Protein AF-A0A0A1T789-F1 (afdb_monomer_lite)

Sequence (368 aa):
MSQVACGWYYESYIVDDLYTDNFNDYLTAYGKYFTEDIWKQYYSLEFLLQPATARFWRPPNLRHLPFSDDPVGTCRKKPAAHATKLPRWADTVNGTYHWQTALPKERITEIAIETLRSSSSRLREQHPEVAPYSETQARLWLDYVRKEMGYAGGPSYFGIYMAQGGYDVWDWQRHYRPERWHAVSDVALPPDIDDKTGRSEVGWCGWPDGGAGSVAAMFGWLHELGSEEEVDFMAAVAAEETKGYSMDNLDYALRSHMLLGLLGAVFEQEPARSEQIDRVKRGAIEKGRLEEENADEWLRNALAVMEPYALANDVFPATEDERTALLLKVLAENGQLFARGGWKFSARGPARGFKFDLSVALEKRRNT

Foldseek 3Di:
DCLVVVVVVQCVPVPPPPDDDPPPVSCVVCVVVPDPVNVVQFAPPVQCPQPQNVPWPEGGDRAHDQPLAAFPPDHDDDDDAPLVQLLLLLLLLLLCCVQPPLDDNVVLLVLLLVLQQVSQVVVCVVPVRYDHDAPLSNQVSNVCCVPPVPPPDAQQVSLLCSQQQVFNSPLLCVQADPCLRRDHDPHNDFGDRDDPPSDPPGDRRHGRPRCSSVCCVQQPSDTLEYDLSSQLSVLSVLLVSCPPDDLVRQQLLFLSSLLLLLLQLLLDDPPVSVVSLVVSLVNCVVLVLDPPVCSVVLSVVSNVLNNVLCVVVVHQDPDSVVSSVSSSVSRSSHVVSQDRPGPDQDPSGDDGYRDRRSPSNPPVPPPD

Secondary structure (DSSP, 8-state):
--HHHHHTSSSTTTSS--S-S-HHHHHHHHGGGGSHHHHTTTS-HHHHTSHHHHHS----SSSPPTTSSS-TTS--------TTHHHHHHHHHHHHHHH--SS-HHHHHHHHHHHHHHHHHHHHHH-TTSPPP-HHHHHHHHHHHHHHSTT-SSTTHHHHHHHTT---TTHHHHTS-HHHHT---SS-PPP-S--TTSS---------TTTHHHHHHHHTSS-SS--HHHHHHHHHHHHHHHTT--GGG--TTSHHHHHHHHHHHTTPPTTHHHHHHHHHHHHHHHTTSS-HHHHHHHHHHHHHHHHHHHHHSSS--SSHHHHHHHHHHHHHH-GGGG-SS-S--BTTB----------TTSGGGS--

Organism: NCBI:txid1531966

Structure (mmCIF, N/CA/C/O backbone):
data_AF-A0A0A1T789-F1
#
_entry.id   AF-A0A0A1T789-F1
#
loop_
_atom_site.group_PDB
_atom_site.id
_atom_site.type_symbol
_atom_site.label_atom_id
_atom_site.label_alt_id
_atom_site.label_comp_id
_atom_site.label_asym_id
_atom_site.label_entity_id
_atom_site.label_seq_id
_atom_site.pdbx_PDB_ins_code
_atom_site.Cartn_x
_atom_site.Cartn_y
_atom_site.Cartn_z
_atom_site.occupancy
_atom_site.B_iso_or_equiv
_atom_site.auth_seq_id
_atom_site.auth_comp_id
_atom_site.auth_asym_id
_atom_site.auth_atom_id
_atom_site.pdbx_PDB_model_num
ATOM 1 N N . MET A 1 1 ? 6.987 15.749 -9.231 1.00 32.88 1 MET A N 1
ATOM 2 C CA . MET A 1 1 ? 6.631 15.625 -10.667 1.00 32.88 1 MET A CA 1
ATOM 3 C C . MET A 1 1 ? 7.862 15.915 -11.515 1.00 32.88 1 MET A C 1
ATOM 5 O O . MET A 1 1 ? 8.438 15.008 -12.089 1.00 32.88 1 MET A O 1
ATOM 9 N N . SER A 1 2 ? 8.419 17.101 -11.359 1.00 31.73 2 SER A N 1
ATOM 10 C CA . SER A 1 2 ? 9.842 17.414 -11.150 1.00 31.73 2 SER A CA 1
ATOM 11 C C . SER A 1 2 ? 10.755 16.425 -10.371 1.00 31.73 2 SER A C 1
ATOM 13 O O . SER A 1 2 ? 11.768 16.865 -9.841 1.00 31.73 2 SER A O 1
ATOM 15 N N . GLN A 1 3 ? 10.464 15.123 -10.226 1.00 36.09 3 GLN A N 1
ATOM 16 C CA . GLN A 1 3 ? 11.305 14.234 -9.395 1.00 36.09 3 GLN A CA 1
ATOM 17 C C . GLN A 1 3 ? 12.771 14.231 -9.833 1.00 36.09 3 GLN A C 1
ATOM 19 O O . GLN A 1 3 ? 13.679 14.194 -9.013 1.00 36.09 3 GLN A O 1
ATOM 24 N N . VAL A 1 4 ? 12.975 14.361 -11.139 1.00 34.50 4 VAL A N 1
ATOM 25 C CA . VAL A 1 4 ? 14.279 14.590 -11.747 1.00 34.50 4 VAL A CA 1
ATOM 26 C C . VAL A 1 4 ? 14.546 16.073 -11.940 1.00 34.50 4 VAL A C 1
ATOM 28 O O . VAL A 1 4 ? 15.683 16.477 -11.781 1.00 34.50 4 VAL A O 1
ATOM 31 N N . ALA A 1 5 ? 13.540 16.914 -12.193 1.00 36.09 5 ALA A N 1
ATOM 32 C CA . ALA A 1 5 ? 13.770 18.353 -12.332 1.00 36.09 5 ALA A CA 1
ATOM 33 C C . ALA A 1 5 ? 14.352 19.004 -11.049 1.00 36.09 5 ALA A C 1
ATOM 35 O O . ALA A 1 5 ? 14.955 20.068 -11.136 1.00 36.09 5 ALA A O 1
ATOM 36 N N . CYS A 1 6 ? 14.216 18.340 -9.893 1.00 34.34 6 CYS A N 1
ATOM 37 C CA . CYS A 1 6 ? 14.814 18.683 -8.595 1.00 34.34 6 CYS A CA 1
ATOM 38 C C . CYS A 1 6 ? 15.953 17.760 -8.159 1.00 34.34 6 CYS A C 1
ATOM 40 O O . CYS A 1 6 ? 16.803 18.205 -7.395 1.00 34.34 6 CYS A O 1
ATOM 42 N N . GLY A 1 7 ? 16.044 16.538 -8.700 1.00 37.72 7 GLY A N 1
ATOM 43 C CA . GLY A 1 7 ? 17.358 15.925 -8.850 1.00 37.72 7 GLY A CA 1
ATOM 44 C C . GLY A 1 7 ? 18.295 16.967 -9.451 1.00 37.72 7 GLY A C 1
ATOM 45 O O . GLY A 1 7 ? 19.332 17.183 -8.881 1.00 37.72 7 GLY A O 1
ATOM 46 N N . TRP A 1 8 ? 17.832 17.702 -10.468 1.00 36.38 8 TRP A N 1
ATOM 47 C CA . TRP A 1 8 ? 18.478 18.724 -11.293 1.00 36.38 8 TRP A CA 1
ATOM 48 C C . TRP A 1 8 ? 18.623 20.148 -10.707 1.00 36.38 8 TRP A C 1
ATOM 50 O O . TRP A 1 8 ? 18.971 21.068 -11.435 1.00 36.38 8 TRP A O 1
ATOM 60 N N . TYR A 1 9 ? 18.489 20.331 -9.392 1.00 34.34 9 TYR A N 1
ATOM 61 C CA . TYR A 1 9 ? 19.468 21.209 -8.721 1.00 34.34 9 TYR A CA 1
ATOM 62 C C . TYR A 1 9 ? 20.659 20.378 -8.216 1.00 34.34 9 TYR A C 1
ATOM 64 O O . TYR A 1 9 ? 21.269 20.682 -7.197 1.00 34.34 9 TYR A O 1
ATOM 72 N N . TYR A 1 10 ? 20.933 19.265 -8.897 1.00 37.12 10 TYR A N 1
ATOM 73 C CA . TYR A 1 10 ? 21.991 18.300 -8.643 1.00 37.12 10 TYR A CA 1
ATOM 74 C C . TYR A 1 10 ? 23.251 19.130 -8.571 1.00 37.12 10 TYR A C 1
ATOM 76 O O . TYR A 1 10 ? 23.700 19.640 -9.590 1.00 37.12 10 TYR A O 1
ATOM 84 N N . GLU A 1 11 ? 23.756 19.335 -7.361 1.00 35.28 11 GLU A N 1
ATOM 85 C CA . GLU A 1 11 ? 25.089 19.871 -7.149 1.00 35.28 11 GLU A CA 1
ATOM 86 C C . GLU A 1 11 ? 25.388 21.277 -7.712 1.00 35.28 11 GLU A C 1
ATOM 88 O O . GLU A 1 11 ? 26.483 21.778 -7.510 1.00 35.28 11 GLU A O 1
ATOM 93 N N . SER A 1 12 ? 24.455 22.001 -8.329 1.00 38.28 12 SER A N 1
ATOM 94 C CA . SER A 1 12 ? 24.720 23.337 -8.889 1.00 38.28 12 SER A CA 1
ATOM 95 C C . SER A 1 12 ? 24.956 24.439 -7.835 1.00 38.28 12 SER A C 1
ATOM 97 O O . SER A 1 12 ? 24.923 25.612 -8.175 1.00 38.28 12 SER A O 1
ATOM 99 N N . TYR A 1 13 ? 25.201 24.085 -6.564 1.00 35.53 13 TYR A N 1
ATOM 100 C CA . TYR A 1 13 ? 25.696 24.980 -5.502 1.00 35.53 13 TYR A CA 1
ATOM 101 C C . TYR A 1 13 ? 26.697 24.342 -4.520 1.00 35.53 13 TYR A C 1
ATOM 103 O O . TYR A 1 13 ? 27.108 25.014 -3.578 1.00 35.53 13 TYR A O 1
ATOM 111 N N . ILE A 1 14 ? 27.106 23.076 -4.674 1.00 41.69 14 ILE A N 1
ATOM 112 C CA . ILE A 1 14 ? 28.033 22.458 -3.697 1.00 41.69 14 ILE A CA 1
ATOM 113 C C . ILE A 1 14 ? 29.515 22.742 -4.041 1.00 41.69 14 ILE A C 1
ATOM 115 O O . ILE A 1 14 ? 30.389 22.496 -3.215 1.00 41.69 14 ILE A O 1
ATOM 119 N N . VAL A 1 15 ? 29.808 23.395 -5.178 1.00 40.25 15 VAL A N 1
ATOM 120 C CA . VAL A 1 15 ? 31.128 23.994 -5.473 1.00 40.25 15 VAL A CA 1
ATOM 121 C C . VAL A 1 15 ? 30.969 25.496 -5.791 1.00 40.25 15 VAL A C 1
ATOM 123 O O . VAL A 1 15 ? 30.875 25.900 -6.942 1.00 40.25 15 VAL A O 1
ATOM 126 N N . ASP A 1 16 ? 30.854 26.297 -4.727 1.00 38.66 16 ASP A N 1
ATOM 127 C CA . ASP A 1 16 ? 31.058 27.757 -4.565 1.00 38.66 16 ASP A CA 1
ATOM 128 C C . ASP A 1 16 ? 30.398 28.838 -5.463 1.00 38.66 16 ASP A C 1
ATOM 130 O O . ASP A 1 16 ? 30.300 29.972 -4.991 1.00 38.66 16 ASP A O 1
ATOM 134 N N . ASP A 1 17 ? 29.866 28.588 -6.664 1.00 38.38 17 ASP A N 1
ATOM 135 C CA . ASP A 1 17 ? 29.391 29.698 -7.529 1.00 38.38 17 ASP A CA 1
ATOM 136 C C . ASP A 1 17 ? 27.891 29.991 -7.426 1.00 38.38 17 ASP A C 1
ATOM 138 O O . ASP A 1 17 ? 27.050 29.638 -8.258 1.00 38.38 17 ASP A O 1
ATOM 142 N N . LEU A 1 18 ? 27.563 30.673 -6.328 1.00 37.69 18 LEU A N 1
ATOM 143 C CA . LEU A 1 18 ? 26.218 30.782 -5.794 1.00 37.69 18 LEU A CA 1
ATOM 144 C C . LEU A 1 18 ? 25.325 31.879 -6.422 1.00 37.69 18 LEU A C 1
ATOM 146 O O . LEU A 1 18 ? 24.471 32.404 -5.722 1.00 37.69 18 LEU A O 1
ATOM 150 N N . TYR A 1 19 ? 25.454 32.256 -7.699 1.00 38.50 19 TYR A N 1
ATOM 151 C CA . TYR A 1 19 ? 24.575 33.280 -8.299 1.00 38.50 19 TYR A CA 1
ATOM 152 C C . TYR A 1 19 ? 24.210 32.972 -9.749 1.00 38.50 19 TYR A C 1
ATOM 154 O O . TYR A 1 19 ? 25.064 32.955 -10.620 1.00 38.50 19 TYR A O 1
ATOM 162 N N . THR A 1 20 ? 22.907 32.736 -9.952 1.00 50.50 20 THR A N 1
ATOM 163 C CA . THR A 1 20 ? 22.128 33.053 -11.158 1.00 50.50 20 THR A CA 1
ATOM 164 C C . THR A 1 20 ? 22.916 33.096 -12.457 1.00 50.50 20 THR A C 1
ATOM 166 O O . THR A 1 20 ? 23.505 34.131 -12.715 1.00 50.50 20 THR A O 1
ATOM 169 N N . ASP A 1 21 ? 22.809 32.085 -13.325 1.00 47.25 21 ASP A N 1
ATOM 170 C CA . ASP A 1 21 ? 23.069 32.376 -14.741 1.00 47.25 21 ASP A CA 1
ATOM 171 C C . ASP A 1 21 ? 22.309 31.577 -15.798 1.00 47.25 21 ASP A C 1
ATOM 173 O O . ASP A 1 21 ? 22.408 31.969 -16.955 1.00 47.25 21 ASP A O 1
ATOM 177 N N . ASN A 1 22 ? 21.461 30.567 -15.498 1.00 60.75 22 ASN A N 1
ATOM 178 C CA . ASN A 1 22 ? 20.516 30.147 -16.550 1.00 60.75 22 ASN A CA 1
ATOM 179 C C . ASN A 1 22 ? 19.246 29.357 -16.169 1.00 60.75 22 ASN A C 1
ATOM 181 O O . ASN A 1 22 ? 18.988 28.255 -16.654 1.00 60.75 22 ASN A O 1
ATOM 185 N N . PHE A 1 23 ? 18.356 29.962 -15.374 1.00 56.59 23 PHE A N 1
ATOM 186 C CA . PHE A 1 23 ? 16.970 29.471 -15.244 1.00 56.59 23 PHE A CA 1
ATOM 187 C C . PHE A 1 23 ? 16.247 29.381 -16.607 1.00 56.59 23 PHE A C 1
ATOM 189 O O . PHE A 1 23 ? 15.385 28.525 -16.809 1.00 56.59 23 PHE A O 1
ATOM 196 N N . ASN A 1 24 ? 16.635 30.219 -17.574 1.00 60.69 24 ASN A N 1
ATOM 197 C CA . ASN A 1 24 ? 16.091 30.166 -18.927 1.00 60.69 24 ASN A CA 1
ATOM 198 C C . ASN A 1 24 ? 16.564 28.927 -19.700 1.00 60.69 24 ASN A C 1
ATOM 200 O O . ASN A 1 24 ? 15.739 28.324 -20.382 1.00 60.69 24 ASN A O 1
ATOM 204 N N . ASP A 1 25 ? 17.815 28.476 -19.563 1.00 59.28 25 ASP A N 1
ATOM 205 C CA . ASP A 1 25 ? 18.248 27.194 -20.150 1.00 59.28 25 ASP A CA 1
ATOM 206 C C . ASP A 1 25 ? 17.556 26.006 -19.481 1.00 59.28 25 ASP A C 1
ATOM 208 O O . ASP A 1 25 ? 17.178 25.055 -20.165 1.00 59.28 25 ASP A O 1
ATOM 212 N N . TYR A 1 26 ? 17.318 26.074 -18.165 1.00 58.22 26 TYR A N 1
ATOM 213 C CA . TYR A 1 26 ? 16.522 25.075 -17.448 1.00 58.22 26 TYR A CA 1
ATOM 214 C C . TYR A 1 26 ? 15.121 24.952 -18.046 1.00 58.22 26 TYR A C 1
ATOM 216 O O . TYR A 1 26 ? 14.688 23.865 -18.442 1.00 58.22 26 TYR A O 1
ATOM 224 N N . LEU A 1 27 ? 14.4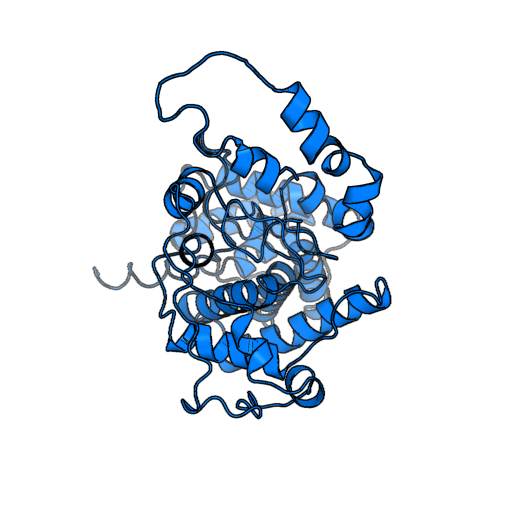17 26.078 -18.162 1.00 60.56 27 LEU A N 1
ATOM 225 C CA . LEU A 1 27 ? 13.089 26.116 -18.760 1.00 60.56 27 LEU A CA 1
ATOM 226 C C . LEU A 1 27 ? 13.119 25.762 -20.249 1.00 60.56 27 LEU A C 1
ATOM 228 O O . LEU A 1 27 ? 12.193 25.127 -20.737 1.00 60.56 27 LEU A O 1
ATOM 232 N N . THR A 1 28 ? 14.181 26.091 -20.977 1.00 63.19 28 THR A N 1
ATOM 233 C CA . THR A 1 28 ? 14.314 25.721 -22.392 1.00 63.19 28 THR A CA 1
ATOM 234 C C . THR A 1 28 ? 14.509 24.213 -22.554 1.00 63.19 28 THR A C 1
ATOM 236 O O . THR A 1 28 ? 13.856 23.586 -23.389 1.00 63.19 28 THR A O 1
ATOM 239 N N . ALA A 1 29 ? 15.357 23.594 -21.733 1.00 59.09 29 ALA A N 1
ATOM 240 C CA . ALA A 1 29 ? 15.660 22.170 -21.832 1.00 59.09 29 ALA A CA 1
ATOM 241 C C . ALA A 1 29 ? 14.554 21.278 -21.231 1.00 59.09 29 ALA A C 1
ATOM 243 O O . ALA A 1 29 ? 14.292 20.186 -21.752 1.00 59.09 29 ALA A O 1
ATOM 244 N N . TYR A 1 30 ? 13.865 21.746 -20.182 1.00 59.12 30 TYR A N 1
ATOM 245 C CA . TYR A 1 30 ? 12.929 20.930 -19.397 1.00 59.12 30 TYR A CA 1
ATOM 246 C C . TYR A 1 30 ? 11.514 21.500 -19.307 1.00 59.12 30 TYR A C 1
ATOM 248 O O . TYR A 1 30 ? 10.626 20.793 -18.841 1.00 59.12 30 TYR A O 1
ATOM 256 N N . GLY A 1 31 ? 11.258 22.707 -19.819 1.00 61.19 31 GLY A N 1
ATOM 257 C CA . GLY A 1 31 ? 9.940 23.362 -19.860 1.00 61.19 31 GLY A CA 1
ATOM 258 C C . GLY A 1 31 ? 8.838 22.474 -20.427 1.00 61.19 31 GLY A C 1
ATOM 259 O O . GLY A 1 31 ? 7.727 22.432 -19.905 1.00 61.19 31 GLY A O 1
ATOM 260 N N . LYS A 1 32 ? 9.181 21.667 -21.438 1.00 63.53 32 LYS A N 1
ATOM 261 C CA . LYS A 1 32 ? 8.276 20.679 -22.042 1.00 63.53 32 LYS A CA 1
ATOM 262 C C . LYS A 1 32 ? 7.770 19.611 -21.063 1.00 63.53 32 LYS A C 1
ATOM 264 O O . LYS A 1 32 ? 6.718 19.042 -21.312 1.00 63.53 32 LYS A O 1
ATOM 269 N N . TYR A 1 33 ? 8.489 19.341 -19.970 1.00 58.25 33 TYR A N 1
ATOM 270 C CA . TYR A 1 33 ? 8.080 18.395 -18.924 1.00 58.25 33 TYR A CA 1
ATOM 271 C C . TYR A 1 33 ? 7.160 19.017 -17.862 1.00 58.25 33 TYR A C 1
ATOM 273 O O . TYR A 1 33 ? 6.672 18.304 -16.990 1.00 58.25 33 TYR A O 1
ATOM 281 N N . PHE A 1 34 ? 6.901 20.326 -17.929 1.00 61.66 34 PHE A N 1
ATOM 282 C CA . PHE A 1 34 ? 6.012 21.038 -17.006 1.00 61.66 34 PHE A CA 1
ATOM 283 C C . PHE A 1 34 ? 4.636 21.350 -17.603 1.00 61.66 34 PHE A C 1
ATOM 285 O O . PHE A 1 34 ? 3.819 21.988 -16.946 1.00 61.66 34 PHE A O 1
ATOM 292 N N . THR A 1 35 ? 4.355 20.901 -18.827 1.00 65.75 35 THR A N 1
ATOM 293 C CA . THR A 1 35 ? 3.032 21.060 -19.438 1.00 65.75 35 THR A CA 1
ATOM 294 C C . THR A 1 35 ? 2.058 20.019 -18.889 1.00 65.75 35 THR A C 1
ATOM 296 O O . THR A 1 35 ? 2.429 18.875 -18.634 1.00 65.75 35 THR A O 1
ATOM 299 N N . GLU A 1 36 ? 0.792 20.395 -18.707 1.00 64.31 36 GLU A N 1
ATOM 300 C CA . GLU A 1 36 ? -0.252 19.488 -18.205 1.00 64.31 36 GLU A CA 1
ATOM 301 C C . GLU A 1 36 ? -0.386 18.224 -19.074 1.00 64.31 36 GLU A C 1
ATOM 303 O O . GLU A 1 36 ? -0.509 17.110 -18.564 1.00 64.31 36 GLU A O 1
ATOM 308 N N . ASP A 1 37 ? -0.281 18.382 -20.394 1.00 72.12 37 ASP A N 1
ATOM 309 C CA . ASP A 1 37 ? -0.466 17.295 -21.357 1.00 72.12 37 ASP A CA 1
ATOM 310 C C . ASP A 1 37 ? 0.616 16.219 -21.296 1.00 72.12 37 ASP A C 1
ATOM 312 O O . ASP A 1 37 ? 0.387 15.086 -21.726 1.00 72.12 37 ASP A O 1
ATOM 316 N N . ILE A 1 38 ? 1.788 16.527 -20.735 1.00 71.06 38 ILE A N 1
ATOM 317 C CA . ILE A 1 38 ? 2.825 15.515 -20.568 1.00 71.06 38 ILE A CA 1
ATOM 318 C C . ILE A 1 38 ? 2.534 14.606 -19.372 1.00 71.06 38 ILE A C 1
ATOM 320 O O . ILE A 1 38 ? 2.816 13.414 -19.442 1.00 71.06 38 ILE A O 1
ATOM 324 N N . TRP A 1 39 ? 1.902 15.121 -18.312 1.00 73.94 39 TRP A N 1
ATOM 325 C CA . TRP A 1 39 ? 1.567 14.345 -17.112 1.00 73.94 39 TRP A CA 1
ATOM 326 C C . TRP A 1 39 ? 0.526 13.267 -17.386 1.00 73.94 39 TRP A C 1
ATOM 328 O O . TRP A 1 39 ? 0.628 12.173 -16.831 1.00 73.94 39 TRP A O 1
ATOM 338 N N . LYS A 1 40 ? -0.384 13.530 -18.331 1.00 80.62 40 LYS A N 1
ATOM 339 C CA . LYS A 1 40 ? -1.372 12.566 -18.844 1.00 80.62 40 LYS A CA 1
ATOM 340 C C . LYS A 1 40 ? -0.732 11.335 -19.505 1.00 80.62 40 LYS A C 1
ATOM 342 O O . LYS A 1 40 ? -1.399 10.328 -19.683 1.00 80.62 40 LYS A O 1
ATOM 347 N N . GLN A 1 41 ? 0.557 11.392 -19.859 1.00 78.69 41 GLN A N 1
ATOM 348 C CA . GLN A 1 41 ? 1.297 10.237 -20.387 1.00 78.69 41 GLN A CA 1
ATOM 349 C C . GLN A 1 41 ? 1.880 9.344 -19.284 1.00 78.69 41 GLN A C 1
ATOM 351 O O . GLN A 1 41 ? 2.265 8.212 -19.567 1.00 78.69 41 GLN A O 1
ATOM 356 N N . TYR A 1 42 ? 1.994 9.850 -18.053 1.00 78.44 42 TYR A N 1
ATOM 357 C CA . TYR A 1 42 ? 2.605 9.141 -16.924 1.00 78.44 42 TYR A CA 1
ATOM 358 C C . TYR A 1 42 ? 1.568 8.701 -15.889 1.00 78.44 42 TYR A C 1
ATOM 360 O O . TYR A 1 42 ? 1.733 7.650 -15.272 1.00 78.44 42 TYR A O 1
ATOM 368 N N . TYR A 1 43 ? 0.503 9.480 -15.717 1.00 83.12 43 TYR A N 1
ATOM 369 C CA . TYR A 1 43 ? -0.556 9.228 -14.752 1.00 83.12 43 TYR A CA 1
ATOM 370 C C . TYR A 1 43 ? -1.904 9.062 -15.457 1.00 83.12 43 TYR A C 1
ATOM 372 O O . TYR A 1 43 ? -2.277 9.900 -16.279 1.00 83.12 43 TYR A O 1
ATOM 380 N N . SER A 1 44 ? -2.654 8.023 -15.087 1.00 86.62 44 SER A N 1
ATOM 381 C CA . SER A 1 44 ? -4.076 7.925 -15.433 1.00 86.62 44 SER A CA 1
ATOM 382 C C . SER A 1 44 ? -4.876 8.955 -14.635 1.00 86.62 44 SER A C 1
ATOM 384 O O . SER A 1 44 ? -4.522 9.257 -13.488 1.00 86.62 44 SER A O 1
ATOM 386 N N . LEU A 1 45 ? -5.985 9.433 -15.194 1.00 85.56 45 LEU A N 1
ATOM 387 C CA . LEU A 1 45 ? -6.869 10.370 -14.504 1.00 85.56 45 LEU A CA 1
ATOM 388 C C . LEU A 1 45 ? -7.445 9.749 -13.223 1.00 85.56 45 LEU A C 1
ATOM 390 O O . LEU A 1 45 ? -7.432 10.381 -12.171 1.00 85.56 45 LEU A O 1
ATOM 394 N N . GLU A 1 46 ? -7.873 8.493 -13.296 1.00 85.38 46 GLU A N 1
ATOM 395 C CA . GLU A 1 46 ? -8.452 7.714 -12.204 1.00 85.38 46 GLU A CA 1
ATOM 396 C C . GLU A 1 46 ? -7.507 7.672 -11.000 1.00 85.38 46 GLU A C 1
ATOM 398 O O . GLU A 1 46 ? -7.917 7.930 -9.871 1.00 85.38 46 GLU A O 1
ATOM 403 N N . PHE A 1 47 ? -6.221 7.423 -11.250 1.00 84.19 47 PHE A N 1
ATOM 404 C CA . PHE A 1 47 ? -5.189 7.422 -10.218 1.00 84.19 47 PHE A CA 1
ATOM 405 C C . PHE A 1 47 ? -4.976 8.793 -9.570 1.00 84.19 47 PHE A C 1
ATOM 407 O O . PHE A 1 47 ? -4.818 8.863 -8.351 1.00 84.19 47 PHE A O 1
ATOM 414 N N . LEU A 1 48 ? -4.987 9.881 -10.350 1.00 81.31 48 LEU A N 1
ATOM 415 C CA . LEU A 1 48 ? -4.848 11.247 -9.820 1.00 81.31 48 LEU A CA 1
ATOM 416 C C . LEU A 1 48 ? -6.059 11.680 -8.989 1.00 81.31 48 LEU A C 1
ATOM 418 O O . LEU A 1 48 ? -5.906 12.465 -8.056 1.00 81.31 48 LEU A O 1
ATOM 422 N N . LEU A 1 49 ? -7.245 11.161 -9.311 1.00 81.81 49 LEU A N 1
ATOM 423 C CA . LEU A 1 49 ? -8.480 11.438 -8.579 1.00 81.81 49 LEU A CA 1
ATOM 424 C C . LEU A 1 49 ? -8.581 10.675 -7.247 1.00 81.81 49 LEU A C 1
ATOM 426 O O . LEU A 1 49 ? -9.467 10.979 -6.448 1.00 81.81 49 LEU A O 1
ATOM 430 N N . GLN A 1 50 ? -7.685 9.719 -6.970 1.00 76.12 50 GLN A N 1
ATOM 431 C CA . GLN A 1 50 ? -7.662 9.023 -5.682 1.00 76.12 50 GLN A CA 1
ATOM 432 C C . GLN A 1 50 ? -7.339 10.010 -4.539 1.00 76.12 50 GLN A C 1
ATOM 434 O O . GLN A 1 50 ? -6.368 10.771 -4.647 1.00 76.12 50 GLN A O 1
ATOM 439 N N . PRO A 1 51 ? -8.070 9.974 -3.404 1.00 71.12 51 PRO A N 1
ATOM 440 C CA . PRO A 1 51 ? -7.840 10.878 -2.271 1.00 71.12 51 PRO A CA 1
ATOM 441 C C . PRO A 1 51 ? -6.397 10.873 -1.754 1.00 71.12 51 PRO A C 1
ATOM 443 O O . PRO A 1 51 ? -5.861 11.921 -1.387 1.00 71.12 51 PRO A O 1
ATOM 446 N N . ALA A 1 52 ? -5.757 9.700 -1.752 1.00 67.56 52 ALA A N 1
ATOM 447 C CA . ALA A 1 52 ? -4.361 9.548 -1.374 1.00 67.56 52 ALA A CA 1
ATOM 448 C C . ALA A 1 52 ? -3.414 10.233 -2.372 1.00 67.56 52 ALA A C 1
ATOM 450 O O . ALA A 1 52 ? -2.544 10.995 -1.966 1.00 67.56 52 ALA A O 1
ATOM 451 N N . THR A 1 53 ? -3.601 10.029 -3.675 1.00 68.06 53 THR A N 1
ATOM 452 C CA . THR A 1 53 ? -2.743 10.622 -4.717 1.00 68.06 53 THR A CA 1
ATOM 453 C C . THR A 1 53 ? -2.869 12.147 -4.782 1.00 68.06 53 THR A C 1
ATOM 455 O O . THR A 1 53 ? -1.894 12.835 -5.073 1.00 68.06 53 THR A O 1
ATOM 458 N N . ALA A 1 54 ? -4.041 12.696 -4.451 1.00 66.75 54 ALA A N 1
ATOM 459 C CA . ALA A 1 54 ? -4.249 14.141 -4.370 1.00 66.75 54 ALA A CA 1
ATOM 460 C C . ALA A 1 54 ? -3.485 14.806 -3.207 1.00 66.75 54 ALA A C 1
ATOM 462 O O . ALA A 1 54 ? -3.234 16.010 -3.244 1.00 66.75 54 ALA A O 1
ATOM 463 N N . ARG A 1 55 ? -3.141 14.042 -2.161 1.00 63.28 55 ARG A N 1
ATOM 464 C CA . ARG A 1 55 ? -2.494 14.546 -0.936 1.00 63.28 55 ARG A CA 1
ATOM 465 C C . ARG A 1 55 ? -1.035 14.136 -0.800 1.00 63.28 55 ARG A C 1
ATOM 467 O O . ARG A 1 55 ? -0.288 14.837 -0.126 1.00 63.28 55 ARG A O 1
ATOM 474 N N . PHE A 1 56 ? -0.657 13.018 -1.410 1.00 66.12 56 PHE A N 1
ATOM 475 C CA . PHE A 1 56 ? 0.648 12.400 -1.258 1.00 66.12 56 PHE A CA 1
ATOM 476 C C . PHE A 1 56 ? 1.276 12.130 -2.617 1.00 66.12 56 PHE A C 1
ATOM 478 O O . PHE A 1 56 ? 0.637 11.601 -3.531 1.00 66.12 56 PHE A O 1
ATOM 485 N N . TRP A 1 57 ? 2.561 12.441 -2.743 1.00 67.06 57 TRP A N 1
ATOM 486 C CA . TRP A 1 57 ? 3.306 12.132 -3.947 1.00 67.06 57 TRP A CA 1
ATOM 487 C C . TRP A 1 57 ? 3.486 10.613 -4.105 1.00 67.06 57 TRP A C 1
ATOM 489 O O . TRP A 1 57 ? 4.052 9.930 -3.243 1.00 67.06 57 TRP A O 1
ATOM 499 N N . ARG A 1 58 ? 3.029 10.102 -5.256 1.00 71.06 58 ARG A N 1
ATOM 500 C CA . ARG A 1 58 ? 3.108 8.693 -5.662 1.00 71.06 58 ARG A CA 1
ATOM 501 C C . ARG A 1 58 ? 3.819 8.524 -7.007 1.00 71.06 58 ARG A C 1
ATOM 503 O O . ARG A 1 58 ? 3.741 9.427 -7.855 1.00 71.06 58 ARG A O 1
ATOM 510 N N . PRO A 1 59 ? 4.478 7.373 -7.248 1.00 73.94 59 PRO A N 1
ATOM 511 C CA . PRO A 1 59 ? 5.028 7.052 -8.559 1.00 73.94 59 PRO A CA 1
ATOM 512 C C . PRO A 1 59 ? 3.919 7.039 -9.616 1.00 73.94 59 PRO A C 1
ATOM 514 O O . PRO A 1 59 ? 2.795 6.647 -9.293 1.00 73.94 59 PRO A O 1
ATOM 517 N N . PRO A 1 60 ? 4.208 7.441 -10.862 1.00 77.62 60 PRO A N 1
ATOM 518 C CA . PRO A 1 60 ? 3.227 7.322 -11.925 1.00 77.62 60 PRO A CA 1
ATOM 519 C C . PRO A 1 60 ? 2.874 5.867 -12.206 1.00 77.62 60 PRO A C 1
ATOM 521 O O . PRO A 1 60 ? 3.693 4.972 -11.986 1.00 77.62 60 PRO A O 1
ATOM 524 N N . ASN A 1 61 ? 1.642 5.644 -12.660 1.00 83.81 61 ASN A N 1
ATOM 525 C CA . ASN A 1 61 ? 1.101 4.309 -12.867 1.00 83.81 61 ASN A CA 1
ATOM 526 C C . ASN A 1 61 ? 1.119 3.860 -14.337 1.00 83.81 61 ASN A C 1
ATOM 528 O O . ASN A 1 61 ? 1.117 2.655 -14.558 1.00 83.81 61 ASN A O 1
ATOM 532 N N . LEU A 1 62 ? 1.204 4.776 -15.314 1.00 81.44 62 LEU A N 1
ATOM 533 C CA . LEU A 1 62 ? 1.224 4.440 -16.748 1.00 81.44 62 LEU A CA 1
ATOM 534 C C . LEU A 1 62 ? 2.628 4.271 -17.319 1.00 81.44 62 LEU A C 1
ATOM 536 O O . LEU A 1 62 ? 2.913 3.325 -18.056 1.00 81.44 62 LEU A O 1
ATOM 540 N N . ARG A 1 63 ? 3.506 5.236 -17.033 1.00 74.69 63 ARG A N 1
ATOM 541 C CA . ARG A 1 63 ? 4.880 5.256 -17.538 1.00 74.69 63 ARG A CA 1
ATOM 542 C C . ARG A 1 63 ? 5.825 5.740 -16.465 1.00 74.69 63 ARG A C 1
ATOM 544 O O . ARG A 1 63 ? 5.483 6.576 -15.633 1.00 74.69 63 ARG A O 1
ATOM 551 N N . HIS A 1 64 ? 7.056 5.255 -16.515 1.00 65.56 64 HIS A N 1
ATOM 552 C CA . HIS A 1 64 ? 8.120 5.836 -15.712 1.00 65.56 64 HIS A CA 1
ATOM 553 C C . HIS A 1 64 ? 8.312 7.298 -16.040 1.00 65.56 64 HIS A C 1
ATOM 555 O O . HIS A 1 64 ? 8.272 7.664 -17.210 1.00 65.56 64 HIS A O 1
ATOM 561 N N . LEU A 1 65 ? 8.622 8.101 -15.023 1.00 58.44 65 LEU A N 1
ATOM 562 C CA . LEU A 1 65 ? 9.110 9.448 -15.269 1.00 58.44 65 LEU A CA 1
ATOM 563 C C . LEU A 1 65 ? 10.338 9.405 -16.185 1.00 58.44 65 LEU A C 1
ATOM 565 O O . LEU A 1 65 ? 11.153 8.473 -16.085 1.00 58.44 65 LEU A O 1
ATOM 569 N N . PRO A 1 66 ? 10.485 10.416 -17.059 1.00 50.41 66 PRO A N 1
ATOM 570 C CA . PRO A 1 66 ? 11.657 10.514 -17.903 1.00 50.41 66 PRO A CA 1
ATOM 571 C C . PRO A 1 66 ? 12.887 10.572 -16.996 1.00 50.41 66 PRO A C 1
ATOM 573 O O . PRO A 1 66 ? 12.838 11.139 -15.903 1.00 50.41 66 PRO A O 1
ATOM 576 N N . PHE A 1 67 ? 13.987 9.979 -17.454 1.00 48.34 67 PHE A N 1
ATOM 577 C CA . PHE A 1 67 ? 15.243 9.930 -16.712 1.00 48.34 67 PHE A CA 1
ATOM 578 C C . PHE A 1 67 ? 15.260 9.010 -15.467 1.00 48.34 67 PHE A C 1
ATOM 580 O O . PHE A 1 67 ? 15.874 9.354 -14.457 1.00 48.34 67 PHE A O 1
ATOM 587 N N . SER A 1 68 ? 14.715 7.786 -15.554 1.00 45.03 68 SER A N 1
ATOM 588 C CA . SER A 1 68 ? 14.809 6.752 -14.486 1.00 45.03 68 SER A CA 1
ATOM 589 C C . SER A 1 68 ? 15.711 5.520 -14.773 1.00 45.03 68 SER A C 1
ATOM 591 O O . SER A 1 68 ? 16.009 4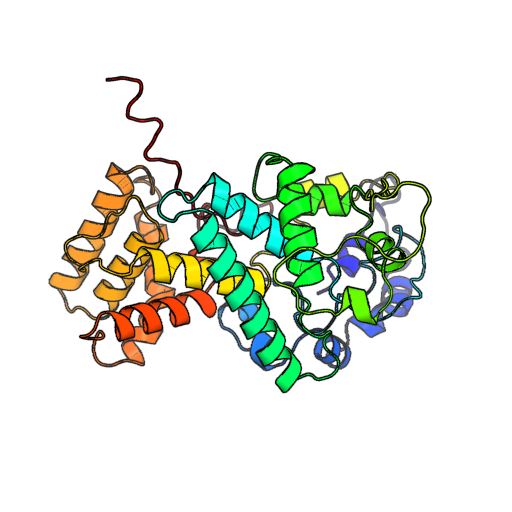.767 -13.855 1.00 45.03 68 SER A O 1
ATOM 593 N N . ASP A 1 69 ? 16.205 5.354 -16.003 1.00 42.50 69 ASP A N 1
ATOM 594 C CA . ASP A 1 69 ? 16.927 4.207 -16.585 1.00 42.50 69 ASP A CA 1
ATOM 595 C C . ASP A 1 69 ? 18.401 4.329 -17.124 1.00 42.50 69 ASP A C 1
ATOM 597 O O . ASP A 1 69 ? 18.906 3.317 -17.584 1.00 42.50 69 ASP A O 1
ATOM 601 N N . ASP A 1 70 ? 19.139 5.453 -17.065 1.00 39.97 70 ASP A N 1
ATOM 602 C CA . ASP A 1 70 ? 20.554 5.590 -17.523 1.00 39.97 70 ASP A CA 1
ATOM 603 C C . ASP A 1 70 ? 21.370 6.436 -16.511 1.00 39.97 70 ASP A C 1
ATOM 605 O O . ASP A 1 70 ? 20.762 7.131 -15.684 1.00 39.97 70 ASP A O 1
ATOM 609 N N . PRO A 1 71 ? 22.723 6.438 -16.555 1.00 41.25 71 PRO A N 1
ATOM 610 C CA . PRO A 1 71 ? 23.551 7.268 -15.681 1.00 41.25 71 PRO A CA 1
ATOM 611 C C . PRO A 1 71 ? 23.133 8.742 -15.705 1.00 41.25 71 PRO A C 1
ATOM 613 O O . PRO A 1 71 ? 22.734 9.291 -16.743 1.00 41.25 71 PRO A O 1
ATOM 616 N N . VAL A 1 72 ? 23.221 9.394 -14.547 1.00 38.91 72 VAL A N 1
ATOM 617 C CA . VAL A 1 72 ? 22.945 10.829 -14.410 1.00 38.91 72 VAL A CA 1
ATOM 618 C C . VAL A 1 72 ? 23.846 11.600 -15.388 1.00 38.91 72 VAL A C 1
ATOM 620 O O . VAL A 1 72 ? 25.052 11.397 -15.402 1.00 38.91 72 VAL A O 1
ATOM 623 N N . GLY A 1 73 ? 23.255 12.439 -16.252 1.00 34.53 73 GLY A N 1
ATOM 624 C CA . GLY A 1 73 ? 23.989 13.269 -17.224 1.00 34.53 73 GLY A CA 1
ATOM 625 C C . GLY A 1 73 ? 23.908 12.848 -18.699 1.00 34.53 73 GLY A C 1
ATOM 626 O O . GLY A 1 73 ? 24.413 13.569 -19.556 1.00 34.53 73 GLY A O 1
ATOM 627 N N . THR A 1 74 ? 23.241 11.740 -19.041 1.00 35.88 74 THR A N 1
ATOM 628 C CA . THR A 1 74 ? 23.057 11.329 -20.449 1.00 35.88 74 THR A CA 1
ATOM 629 C C . THR A 1 74 ? 21.596 11.375 -20.907 1.00 35.88 74 THR A C 1
ATOM 631 O O . THR A 1 74 ? 20.659 11.161 -20.134 1.00 35.88 74 THR A O 1
ATOM 634 N N . CYS A 1 75 ? 21.396 11.702 -22.190 1.00 32.19 75 CYS A N 1
ATOM 635 C CA . CYS A 1 75 ? 20.079 11.722 -22.823 1.00 32.19 75 CYS A CA 1
ATOM 636 C C . CYS A 1 75 ? 19.649 10.284 -23.146 1.00 32.19 75 CYS A C 1
ATOM 638 O O . CYS A 1 75 ? 20.286 9.609 -23.960 1.00 32.19 75 CYS A O 1
ATOM 640 N N . ARG A 1 76 ? 18.582 9.829 -22.485 1.00 53.91 76 ARG A N 1
ATOM 641 C CA . ARG A 1 76 ? 18.157 8.423 -22.452 1.00 53.91 76 ARG A CA 1
ATOM 642 C C . ARG A 1 76 ? 17.384 8.055 -23.704 1.00 53.91 76 ARG A C 1
ATOM 644 O O . ARG A 1 76 ? 16.540 8.828 -24.159 1.00 53.91 76 ARG A O 1
ATOM 651 N N . LYS A 1 77 ? 17.688 6.897 -24.293 1.00 41.53 77 LYS A N 1
ATOM 652 C CA . LYS A 1 77 ? 17.186 6.511 -25.630 1.00 41.53 77 LYS A CA 1
ATOM 653 C C . LYS A 1 77 ? 16.200 5.339 -25.639 1.00 41.53 77 LYS A C 1
ATOM 655 O O . LYS A 1 77 ? 15.851 4.879 -26.725 1.00 41.53 77 LYS A O 1
ATOM 660 N N . LYS A 1 78 ? 15.746 4.836 -24.486 1.00 45.22 78 LYS A N 1
ATOM 661 C CA . LYS A 1 78 ? 14.894 3.637 -24.429 1.00 45.22 78 LYS A CA 1
ATOM 662 C C . LYS A 1 78 ? 13.492 3.954 -23.897 1.00 45.22 78 LYS A C 1
ATOM 664 O O . LYS A 1 78 ? 13.370 4.524 -22.821 1.00 45.22 78 LYS A O 1
ATOM 669 N N . PRO A 1 79 ? 12.420 3.610 -24.631 1.00 41.69 79 PRO A N 1
ATOM 670 C CA . PRO A 1 79 ? 11.065 3.760 -24.124 1.00 41.69 79 PRO A CA 1
ATOM 671 C C . PRO A 1 79 ? 10.528 2.493 -23.424 1.00 41.69 79 PRO A C 1
ATOM 673 O O . PRO A 1 79 ? 10.739 1.376 -23.886 1.00 41.69 79 PRO A O 1
ATOM 676 N N . ALA A 1 80 ? 9.727 2.760 -22.381 1.00 48.25 80 ALA A N 1
ATOM 677 C CA . ALA A 1 80 ? 8.473 2.101 -21.976 1.00 48.25 80 ALA A CA 1
ATOM 678 C C . ALA A 1 80 ? 8.488 0.716 -21.282 1.00 48.25 80 ALA A C 1
ATOM 680 O O . ALA A 1 80 ? 7.988 -0.260 -21.828 1.00 48.25 80 ALA A O 1
ATOM 681 N N . ALA A 1 81 ? 8.897 0.660 -20.009 1.00 54.34 81 ALA A N 1
ATOM 682 C CA . ALA A 1 81 ? 8.288 -0.240 -19.012 1.00 54.34 81 ALA A CA 1
ATOM 683 C C . ALA A 1 81 ? 8.595 0.247 -17.589 1.00 54.34 81 ALA A C 1
ATOM 685 O O . ALA A 1 81 ? 9.649 0.833 -17.361 1.00 54.34 81 ALA A O 1
ATOM 686 N N . HIS A 1 82 ? 7.714 -0.024 -16.623 1.00 59.72 82 HIS A N 1
ATOM 687 C CA . HIS A 1 82 ? 7.920 0.302 -15.210 1.00 59.72 82 HIS A CA 1
ATOM 688 C C . HIS A 1 82 ? 8.975 -0.606 -14.514 1.00 59.72 82 HIS A C 1
ATOM 690 O O . HIS A 1 82 ? 8.691 -1.236 -13.500 1.00 59.72 82 HIS A O 1
ATOM 696 N N . ALA A 1 83 ? 10.216 -0.665 -15.015 1.00 63.34 83 ALA A N 1
ATOM 697 C CA . ALA A 1 83 ? 11.311 -1.500 -14.498 1.00 63.34 83 ALA A CA 1
ATOM 698 C C . ALA A 1 83 ? 11.579 -1.455 -12.986 1.00 63.34 83 ALA A C 1
ATOM 700 O O . ALA A 1 83 ? 12.046 -2.444 -12.444 1.00 63.34 83 ALA A O 1
ATOM 701 N N . THR A 1 84 ? 11.291 -0.355 -12.283 1.00 68.88 84 THR A N 1
ATOM 702 C CA . THR A 1 84 ? 11.510 -0.277 -10.827 1.00 68.88 84 THR A CA 1
ATOM 703 C C . THR A 1 84 ? 10.279 -0.662 -10.007 1.00 68.88 84 THR A C 1
ATOM 705 O O . THR A 1 84 ? 10.406 -0.888 -8.810 1.00 68.88 84 THR A O 1
ATOM 708 N N . LYS A 1 85 ? 9.094 -0.776 -10.620 1.00 77.06 85 LYS A N 1
ATOM 709 C CA . LYS A 1 85 ? 7.832 -1.074 -9.921 1.00 77.06 85 LYS A CA 1
ATOM 710 C C . LYS A 1 85 ? 7.820 -2.503 -9.379 1.00 77.06 85 LYS A C 1
ATOM 712 O O . LYS A 1 85 ? 7.597 -2.693 -8.190 1.00 77.06 85 LYS A O 1
ATOM 717 N N . LEU A 1 86 ? 8.151 -3.487 -10.220 1.00 81.69 86 LEU A N 1
ATOM 718 C CA . LEU A 1 86 ? 8.224 -4.898 -9.821 1.00 81.69 86 LEU A CA 1
ATOM 719 C C . LEU A 1 86 ? 9.288 -5.173 -8.740 1.00 81.69 86 LEU A C 1
ATOM 721 O O . LEU A 1 86 ? 8.942 -5.788 -7.736 1.00 81.69 86 LEU A O 1
ATOM 725 N N . PRO A 1 87 ? 10.538 -4.687 -8.859 1.00 78.94 87 PRO A N 1
ATOM 726 C CA . PRO A 1 87 ? 11.517 -4.788 -7.779 1.00 78.94 87 PRO A CA 1
ATOM 727 C C . PRO A 1 87 ? 11.048 -4.192 -6.441 1.00 78.94 87 PRO A C 1
ATOM 729 O O . PRO A 1 87 ? 11.233 -4.813 -5.400 1.00 78.94 87 PRO A O 1
ATOM 732 N N . ARG A 1 88 ? 10.408 -3.010 -6.455 1.00 79.00 88 ARG A N 1
ATOM 733 C CA . ARG A 1 88 ? 9.891 -2.350 -5.236 1.00 79.00 88 ARG A CA 1
ATOM 734 C C . ARG A 1 88 ? 8.735 -3.111 -4.608 1.00 79.00 88 ARG A C 1
ATOM 736 O O . ARG A 1 88 ? 8.681 -3.272 -3.391 1.00 79.00 88 ARG A O 1
ATOM 743 N N . TRP A 1 89 ? 7.824 -3.599 -5.443 1.00 86.81 89 TRP A N 1
ATOM 744 C CA . TRP A 1 89 ? 6.763 -4.493 -5.006 1.00 86.81 89 TRP A CA 1
ATOM 745 C C . TRP A 1 89 ? 7.355 -5.748 -4.348 1.00 86.81 89 TRP A C 1
ATOM 747 O O . TRP A 1 89 ? 6.966 -6.085 -3.233 1.00 86.81 89 TRP A O 1
ATOM 757 N N . ALA A 1 90 ? 8.365 -6.377 -4.957 1.00 87.44 90 ALA A N 1
ATOM 758 C CA . ALA A 1 90 ? 9.027 -7.547 -4.382 1.00 87.44 90 ALA A CA 1
ATOM 759 C C . ALA A 1 90 ? 9.745 -7.236 -3.054 1.00 87.44 90 ALA A C 1
ATOM 761 O O . ALA A 1 90 ? 9.694 -8.055 -2.136 1.00 87.44 90 ALA A O 1
ATOM 762 N N . ASP A 1 91 ? 10.350 -6.052 -2.909 1.00 81.44 91 ASP A N 1
ATOM 763 C CA . ASP A 1 91 ? 10.903 -5.559 -1.636 1.00 81.44 91 ASP A CA 1
ATOM 764 C C . ASP A 1 91 ? 9.827 -5.394 -0.557 1.00 81.44 91 ASP A C 1
ATOM 766 O O . ASP A 1 91 ? 10.000 -5.859 0.571 1.00 81.44 91 ASP A O 1
ATOM 770 N N . THR A 1 92 ? 8.666 -4.841 -0.915 1.00 83.56 92 THR A N 1
ATOM 771 C CA . THR A 1 92 ? 7.513 -4.718 -0.008 1.00 83.56 92 THR A CA 1
ATOM 772 C C . THR A 1 92 ? 7.002 -6.091 0.443 1.00 83.56 92 THR A C 1
ATOM 774 O O . THR A 1 92 ? 6.744 -6.309 1.632 1.00 83.56 92 THR A O 1
ATOM 777 N N . VAL A 1 93 ? 6.913 -7.053 -0.479 1.00 88.56 93 VAL A N 1
ATOM 778 C CA . VAL A 1 93 ? 6.527 -8.438 -0.174 1.00 88.56 93 VAL A CA 1
ATOM 779 C C . VAL A 1 93 ? 7.556 -9.103 0.742 1.00 88.56 93 VAL A C 1
ATOM 781 O O . VAL A 1 93 ? 7.190 -9.695 1.758 1.00 88.56 93 VAL A O 1
ATOM 784 N N . ASN A 1 94 ? 8.849 -8.951 0.447 1.00 85.31 94 ASN A N 1
ATOM 785 C CA . ASN A 1 94 ? 9.919 -9.495 1.276 1.00 85.31 94 ASN A CA 1
ATOM 786 C C . ASN A 1 94 ? 9.920 -8.881 2.683 1.00 85.31 94 ASN A C 1
ATOM 788 O O . ASN A 1 94 ? 10.010 -9.600 3.679 1.00 85.31 94 ASN A O 1
ATOM 792 N N . GLY A 1 95 ? 9.735 -7.564 2.786 1.00 79.94 95 GLY A N 1
ATOM 793 C CA . GLY A 1 95 ? 9.514 -6.882 4.056 1.00 79.94 95 GLY A CA 1
ATOM 794 C C . GLY A 1 95 ? 8.33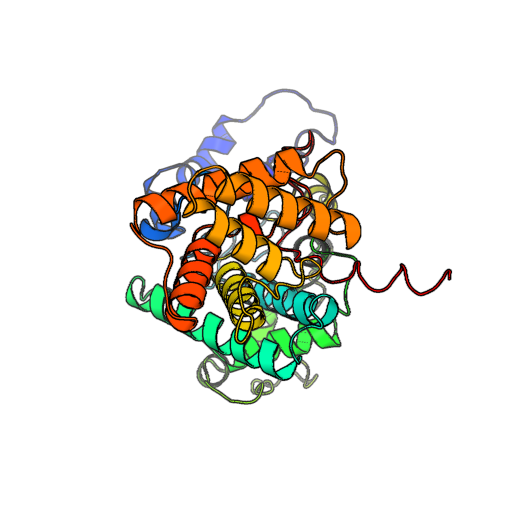5 -7.488 4.816 1.00 79.94 95 GLY A C 1
ATOM 795 O O . GLY A 1 95 ? 8.451 -7.781 6.004 1.00 79.94 95 GLY A O 1
ATOM 796 N N . THR A 1 96 ? 7.232 -7.770 4.129 1.00 82.88 96 THR A N 1
ATOM 797 C CA . THR A 1 96 ? 6.056 -8.402 4.737 1.00 82.88 96 THR A CA 1
ATOM 798 C C . THR A 1 96 ? 6.366 -9.809 5.253 1.00 82.88 96 THR A C 1
ATOM 800 O O . THR A 1 96 ? 5.996 -10.103 6.382 1.00 82.88 96 THR A O 1
ATOM 803 N N . TYR A 1 97 ? 7.154 -10.638 4.552 1.00 83.38 97 TYR A N 1
ATOM 804 C CA . TYR A 1 97 ? 7.604 -11.939 5.088 1.00 83.38 97 TYR A CA 1
ATOM 805 C C . TYR A 1 97 ? 8.403 -11.837 6.393 1.00 83.38 97 TYR A C 1
ATOM 807 O O . TYR A 1 97 ? 8.416 -12.783 7.183 1.00 83.38 97 TYR A O 1
ATOM 815 N N . HIS A 1 98 ? 9.150 -10.746 6.572 1.00 75.31 98 HIS A N 1
ATOM 816 C CA . HIS A 1 98 ? 9.995 -10.533 7.744 1.00 75.31 98 HIS A CA 1
ATOM 817 C C . HIS A 1 98 ? 9.227 -9.924 8.915 1.00 75.31 98 HIS A C 1
ATOM 819 O O . HIS A 1 98 ? 9.494 -10.272 10.065 1.00 75.31 98 HIS A O 1
ATOM 825 N N . TRP A 1 99 ? 8.304 -9.005 8.627 1.00 71.94 99 TRP A N 1
ATOM 826 C CA . TRP A 1 99 ? 7.608 -8.231 9.651 1.00 71.94 99 TRP A CA 1
ATOM 827 C C . TRP A 1 99 ? 6.247 -8.821 9.998 1.00 71.94 99 TRP A C 1
ATOM 829 O O . TRP A 1 99 ? 5.899 -8.802 11.176 1.00 71.94 99 TRP A O 1
ATOM 839 N N . GLN A 1 100 ? 5.512 -9.370 9.026 1.00 75.25 100 GLN A N 1
ATOM 840 C CA . GLN A 1 100 ? 4.199 -9.971 9.234 1.00 75.25 100 GLN A CA 1
ATOM 841 C C . GLN A 1 100 ? 4.282 -11.480 9.429 1.00 75.25 100 GLN A C 1
ATOM 843 O O . GLN A 1 100 ? 4.400 -12.246 8.477 1.00 75.25 100 GLN A O 1
ATOM 848 N N . THR A 1 101 ? 4.163 -11.913 10.679 1.00 75.19 101 THR A N 1
ATOM 849 C CA . THR A 1 101 ? 4.149 -13.336 11.038 1.00 75.19 101 THR A CA 1
ATOM 850 C C . THR A 1 101 ? 2.743 -13.906 11.209 1.00 75.19 101 THR A C 1
ATOM 852 O O . THR A 1 101 ? 2.621 -15.099 11.471 1.00 75.19 101 THR A O 1
ATOM 855 N N . ALA A 1 102 ? 1.688 -13.087 11.109 1.00 84.69 102 ALA A N 1
ATOM 856 C CA . ALA A 1 102 ? 0.305 -13.548 11.266 1.00 84.69 102 ALA A CA 1
ATOM 857 C C . ALA A 1 102 ? -0.135 -14.503 10.144 1.00 84.69 102 ALA A C 1
ATOM 859 O O . ALA A 1 102 ? -0.965 -15.378 10.379 1.00 84.69 102 ALA A O 1
ATOM 860 N N . LEU A 1 103 ? 0.443 -14.362 8.947 1.00 88.62 103 LEU A N 1
ATOM 861 C CA . LEU A 1 103 ? 0.172 -15.216 7.794 1.00 88.62 103 LEU A CA 1
ATOM 862 C C . LEU A 1 103 ? 1.412 -16.048 7.422 1.00 88.62 103 LEU A C 1
ATOM 864 O O . LEU A 1 103 ? 2.537 -15.549 7.524 1.00 88.62 103 LEU A O 1
ATOM 868 N N . PRO A 1 104 ? 1.239 -17.294 6.940 1.00 91.50 104 PRO A N 1
ATOM 869 C CA . PRO A 1 104 ? 2.325 -18.062 6.335 1.00 91.50 104 PRO A CA 1
ATOM 870 C C . PRO A 1 104 ? 2.929 -17.339 5.123 1.00 91.50 104 PRO A C 1
ATOM 872 O O . PRO A 1 104 ? 2.222 -16.656 4.377 1.00 91.50 104 PRO A O 1
ATOM 875 N N . LYS A 1 105 ? 4.231 -17.529 4.874 1.00 90.69 105 LYS A N 1
ATOM 876 C CA . LYS A 1 105 ? 4.930 -16.887 3.742 1.00 90.69 105 LYS A CA 1
ATOM 877 C C . LYS A 1 105 ? 4.345 -17.305 2.397 1.00 90.69 105 LYS A C 1
ATOM 879 O O . LYS A 1 105 ? 4.270 -16.494 1.477 1.00 90.69 105 LYS A O 1
ATOM 884 N N . GLU A 1 106 ? 3.903 -18.551 2.298 1.00 92.81 106 GLU A N 1
ATOM 885 C CA . GLU A 1 106 ? 3.243 -19.116 1.125 1.00 92.81 106 GLU A CA 1
ATOM 886 C C . GLU A 1 106 ? 1.959 -18.337 0.827 1.00 92.81 106 GLU A C 1
ATOM 888 O O . GLU A 1 106 ? 1.775 -17.867 -0.293 1.00 92.81 106 GLU A O 1
ATOM 893 N N . ARG A 1 107 ? 1.146 -18.071 1.859 1.00 94.31 107 ARG A N 1
ATOM 894 C CA . ARG A 1 107 ? -0.089 -17.293 1.716 1.00 94.31 107 ARG A CA 1
ATOM 895 C C . ARG A 1 107 ? 0.182 -15.845 1.312 1.00 94.31 107 ARG A C 1
ATOM 897 O O . ARG A 1 107 ? -0.495 -15.314 0.439 1.00 94.31 107 ARG A O 1
ATOM 904 N N . ILE A 1 108 ? 1.201 -15.215 1.898 1.00 93.12 108 ILE A N 1
ATOM 905 C CA . ILE A 1 108 ? 1.627 -13.863 1.504 1.00 93.12 108 ILE A CA 1
ATOM 906 C C . ILE A 1 108 ? 2.081 -13.851 0.032 1.00 93.12 108 ILE A C 1
ATOM 908 O O . ILE A 1 108 ? 1.747 -12.923 -0.700 1.00 93.12 108 ILE A O 1
ATOM 912 N N . THR A 1 109 ? 2.796 -14.889 -0.420 1.00 94.25 109 THR A N 1
ATOM 913 C CA . THR A 1 109 ? 3.236 -15.027 -1.821 1.00 94.25 109 THR A CA 1
ATOM 914 C C . THR A 1 109 ? 2.042 -15.133 -2.770 1.00 94.25 109 THR A C 1
ATOM 916 O O . THR A 1 109 ? 2.023 -14.465 -3.802 1.00 94.25 109 THR A O 1
ATOM 919 N N . GLU A 1 110 ? 1.045 -15.954 -2.429 1.00 95.44 110 GLU A N 1
ATOM 920 C CA . GLU A 1 110 ? -0.191 -16.101 -3.208 1.00 95.44 110 GLU A CA 1
ATOM 921 C C . GLU A 1 110 ? -0.912 -14.758 -3.353 1.00 95.44 110 GLU A C 1
ATOM 923 O O . GLU A 1 110 ? -1.155 -14.318 -4.476 1.00 95.44 110 GLU A O 1
ATOM 928 N N . ILE A 1 111 ? -1.150 -14.062 -2.233 1.00 96.25 111 ILE A N 1
ATOM 929 C CA . ILE A 1 111 ? -1.798 -12.743 -2.214 1.00 96.25 111 ILE A CA 1
ATOM 930 C C . ILE A 1 111 ? -1.014 -11.740 -3.063 1.00 96.25 111 ILE A C 1
ATOM 932 O O . ILE A 1 111 ? -1.600 -10.986 -3.840 1.00 96.25 111 ILE A O 1
ATOM 936 N N . ALA A 1 112 ? 0.315 -11.731 -2.950 1.00 95.38 112 ALA A N 1
ATOM 937 C CA . ALA A 1 112 ? 1.170 -10.855 -3.739 1.00 95.38 112 ALA A CA 1
ATOM 938 C C . ALA A 1 112 ? 0.997 -11.103 -5.245 1.00 95.38 112 ALA A C 1
ATOM 940 O O . ALA A 1 112 ? 0.804 -10.162 -6.015 1.00 95.38 112 ALA A O 1
ATOM 941 N N . ILE A 1 113 ? 1.044 -12.364 -5.675 1.00 95.88 113 ILE A N 1
ATOM 942 C CA . ILE A 1 113 ? 0.916 -12.745 -7.086 1.00 95.88 113 ILE A CA 1
ATOM 943 C C . ILE A 1 113 ? -0.488 -12.429 -7.621 1.00 95.88 113 ILE A C 1
ATOM 945 O O . ILE A 1 113 ? -0.614 -11.884 -8.721 1.00 95.88 113 ILE A O 1
ATOM 949 N N . GLU A 1 114 ? -1.533 -12.727 -6.847 1.00 95.69 114 GLU A N 1
ATOM 950 C CA . GLU A 1 114 ? -2.927 -12.439 -7.199 1.00 95.69 114 GLU A CA 1
ATOM 951 C C . GLU A 1 114 ? -3.189 -10.933 -7.343 1.00 95.69 114 GLU A C 1
ATOM 953 O O . GLU A 1 114 ? -3.743 -10.495 -8.356 1.00 95.69 114 GLU A O 1
ATOM 958 N N . THR A 1 115 ? -2.748 -10.128 -6.374 1.00 96.12 115 THR A N 1
ATOM 959 C CA . THR A 1 115 ? -2.945 -8.667 -6.390 1.00 96.12 115 THR A CA 1
ATOM 960 C C . THR A 1 115 ? -2.151 -7.995 -7.500 1.00 96.12 115 THR A C 1
ATOM 962 O O . THR A 1 115 ? -2.691 -7.135 -8.199 1.00 96.12 115 THR A O 1
ATOM 965 N N . LEU A 1 116 ? -0.910 -8.425 -7.745 1.00 95.06 116 LEU A N 1
ATOM 966 C CA . LEU A 1 116 ? -0.103 -7.920 -8.855 1.00 95.06 116 LEU A CA 1
ATOM 967 C C . LEU A 1 116 ? -0.750 -8.237 -10.210 1.00 95.06 116 LEU A C 1
ATOM 969 O O . LEU A 1 116 ? -0.816 -7.368 -11.081 1.00 95.06 116 LEU A O 1
ATOM 973 N N . ARG A 1 117 ? -1.258 -9.463 -10.393 1.00 94.12 117 ARG A N 1
ATOM 974 C CA . ARG A 1 117 ? -1.968 -9.867 -11.615 1.00 94.12 117 ARG A CA 1
ATOM 975 C C . ARG A 1 117 ? -3.230 -9.034 -11.823 1.00 94.12 117 ARG A C 1
ATOM 977 O O . ARG A 1 117 ? -3.454 -8.547 -12.932 1.00 94.12 117 ARG A O 1
ATOM 984 N N . SER A 1 118 ? -4.035 -8.868 -10.774 1.00 93.56 118 SER A N 1
ATOM 985 C CA . SER A 1 118 ? -5.296 -8.121 -10.818 1.00 93.56 118 SER A CA 1
ATOM 986 C C . SER A 1 118 ? -5.075 -6.640 -11.141 1.00 93.56 118 SER A C 1
ATOM 988 O O . SER A 1 118 ? -5.638 -6.133 -12.111 1.00 93.56 118 SER A O 1
ATOM 990 N N . SER A 1 119 ? -4.188 -5.966 -10.401 1.00 91.12 119 SER A N 1
ATOM 991 C CA . SER A 1 119 ? -3.876 -4.543 -10.600 1.00 91.12 119 SER A CA 1
ATOM 992 C C . SER A 1 119 ? -3.269 -4.273 -11.980 1.00 91.12 119 SER A C 1
ATOM 994 O O . SER A 1 119 ? -3.740 -3.383 -12.689 1.00 91.12 119 SER A O 1
ATOM 996 N N . SER A 1 120 ? -2.322 -5.108 -12.424 1.00 89.81 120 SER A N 1
ATOM 997 C CA . SER A 1 120 ? -1.727 -5.006 -13.765 1.00 89.81 120 SER A CA 1
ATOM 998 C C . SER A 1 120 ? -2.761 -5.204 -14.878 1.00 89.81 120 SER A C 1
ATOM 1000 O O . SER A 1 120 ? -2.735 -4.495 -15.883 1.00 89.81 120 SER A O 1
ATOM 1002 N N . SER A 1 121 ? -3.677 -6.166 -14.714 1.00 91.50 121 SER A N 1
ATOM 1003 C CA . SER A 1 121 ? -4.718 -6.450 -15.713 1.00 91.50 121 SER A CA 1
ATOM 1004 C C . SER A 1 121 ? -5.736 -5.313 -15.795 1.00 91.50 121 SER A C 1
ATOM 1006 O O . SER A 1 121 ? -6.021 -4.846 -16.895 1.00 91.50 121 SER A O 1
ATOM 1008 N N . ARG A 1 122 ? -6.210 -4.823 -14.641 1.00 90.88 122 ARG A N 1
ATOM 1009 C CA . ARG A 1 122 ? -7.130 -3.679 -14.526 1.00 90.88 122 ARG A CA 1
ATOM 1010 C C . ARG A 1 122 ? -6.551 -2.425 -15.174 1.00 90.88 122 ARG A C 1
ATOM 1012 O O . ARG A 1 122 ? -7.226 -1.763 -15.956 1.00 90.88 122 ARG A O 1
ATOM 1019 N N . LEU A 1 123 ? -5.288 -2.118 -14.881 1.00 88.62 123 LEU A N 1
ATOM 1020 C CA . LEU A 1 123 ? -4.613 -0.956 -15.446 1.00 88.62 123 LEU A CA 1
ATOM 1021 C C . LEU A 1 123 ? -4.473 -1.075 -16.970 1.00 88.62 123 LEU A C 1
ATOM 1023 O O . LEU A 1 123 ? -4.753 -0.124 -17.693 1.00 88.62 123 LEU A O 1
ATOM 1027 N N . ARG A 1 124 ? -4.090 -2.254 -17.470 1.00 88.69 124 ARG A N 1
ATOM 1028 C CA . ARG A 1 124 ? -3.908 -2.492 -18.907 1.00 88.69 124 ARG A CA 1
ATOM 1029 C C . ARG A 1 124 ? -5.217 -2.512 -19.697 1.00 88.69 124 ARG A C 1
ATOM 1031 O O . ARG A 1 124 ? -5.211 -2.159 -20.872 1.00 88.69 124 ARG A O 1
ATOM 1038 N N . GLU A 1 125 ? -6.321 -2.921 -19.080 1.00 91.50 125 GLU A N 1
ATOM 1039 C CA . GLU A 1 125 ? -7.653 -2.859 -19.695 1.00 91.50 125 GLU A CA 1
ATOM 1040 C C . GLU A 1 125 ? -8.024 -1.418 -20.077 1.00 91.50 125 GLU A C 1
ATOM 1042 O O . GLU A 1 125 ? -8.559 -1.182 -21.159 1.00 91.50 125 GLU A O 1
ATOM 1047 N N . GLN A 1 126 ? -7.670 -0.456 -19.223 1.00 88.25 126 GLN A N 1
ATOM 1048 C CA . GLN A 1 126 ? -7.890 0.974 -19.458 1.00 88.25 126 GLN A CA 1
ATOM 1049 C C . GLN A 1 126 ? -6.766 1.610 -20.292 1.00 88.25 126 GLN A C 1
ATOM 1051 O O . GLN A 1 126 ? -7.008 2.553 -21.044 1.00 88.25 126 GLN A O 1
ATOM 1056 N N . HIS A 1 127 ? -5.551 1.062 -20.194 1.00 87.56 127 HIS A N 1
ATOM 1057 C CA . HIS A 1 127 ? -4.330 1.591 -20.801 1.00 87.56 127 HIS A CA 1
ATOM 1058 C C . HIS A 1 127 ? -3.515 0.484 -21.499 1.00 87.56 127 HIS A C 1
ATOM 1060 O O . HIS A 1 127 ? -2.551 -0.039 -20.927 1.00 87.56 127 HIS A O 1
ATOM 1066 N N . PRO A 1 128 ? -3.867 0.097 -22.743 1.00 87.62 128 PRO A N 1
ATOM 1067 C CA . PRO A 1 128 ? -3.229 -1.014 -23.459 1.00 87.62 128 PRO A CA 1
ATOM 1068 C C . PRO A 1 128 ? -1.720 -0.859 -23.700 1.00 87.62 128 PRO A C 1
ATOM 1070 O O . PRO A 1 128 ? -1.038 -1.848 -23.978 1.00 87.62 128 PRO A O 1
ATOM 1073 N N . GLU A 1 129 ? -1.200 0.368 -23.613 1.00 81.38 129 GLU A N 1
ATOM 1074 C CA . GLU A 1 129 ? 0.222 0.702 -23.693 1.00 81.38 129 GLU A CA 1
ATOM 1075 C C . GLU A 1 129 ? 1.036 0.248 -22.473 1.00 81.38 129 GLU A C 1
ATOM 1077 O O . GLU A 1 129 ? 2.266 0.203 -22.546 1.00 81.38 129 GLU A O 1
ATOM 1082 N N . VAL A 1 130 ? 0.374 -0.080 -21.360 1.00 83.12 130 VAL A N 1
ATOM 1083 C CA . VAL A 1 130 ? 1.022 -0.613 -20.161 1.00 83.12 130 VAL A CA 1
ATOM 1084 C C . VAL A 1 130 ? 1.467 -2.054 -20.414 1.00 83.12 130 VAL A C 1
ATOM 1086 O O . VAL A 1 130 ? 0.757 -2.865 -21.019 1.00 83.12 130 VAL A O 1
ATOM 1089 N N . ALA A 1 131 ? 2.673 -2.382 -19.944 1.00 78.81 131 ALA A N 1
ATOM 1090 C CA . ALA A 1 131 ? 3.245 -3.713 -20.096 1.00 78.81 131 ALA A CA 1
ATOM 1091 C C . ALA A 1 131 ? 2.327 -4.793 -19.481 1.00 78.81 131 ALA A C 1
ATOM 1093 O O . ALA A 1 131 ? 1.757 -4.580 -18.409 1.00 78.81 131 ALA A O 1
ATOM 1094 N N . PRO A 1 132 ? 2.177 -5.963 -20.129 1.00 83.69 132 PRO A N 1
ATOM 1095 C CA . PRO A 1 132 ? 1.388 -7.055 -19.577 1.00 83.69 132 PRO A CA 1
ATOM 1096 C C . PRO A 1 132 ? 2.002 -7.594 -18.285 1.00 83.69 132 PRO A C 1
ATOM 1098 O O . PRO A 1 132 ? 3.224 -7.625 -18.125 1.00 83.69 132 PRO A O 1
ATOM 1101 N N . TYR A 1 133 ? 1.138 -8.112 -17.412 1.00 88.25 133 TYR A N 1
ATOM 1102 C CA . TYR A 1 133 ? 1.555 -8.928 -16.279 1.00 88.25 133 TYR A CA 1
ATOM 1103 C C . TYR A 1 133 ? 2.441 -10.098 -16.738 1.00 88.25 133 TYR A C 1
ATOM 1105 O O . TYR A 1 133 ? 2.104 -10.803 -17.690 1.00 88.25 133 TYR A O 1
ATOM 1113 N N . SER A 1 134 ? 3.547 -10.319 -16.027 1.00 86.56 134 SER A N 1
ATOM 1114 C CA . SER A 1 134 ? 4.415 -11.485 -16.189 1.00 86.56 134 SER A CA 1
ATOM 1115 C C . SER A 1 134 ? 4.673 -12.118 -14.828 1.00 86.56 134 SER A C 1
ATOM 1117 O O . SER A 1 134 ? 5.363 -11.549 -13.979 1.00 86.56 134 SER A O 1
ATOM 1119 N N . GLU A 1 135 ? 4.133 -13.319 -14.628 1.00 88.75 135 GLU A N 1
ATOM 1120 C CA . GLU A 1 135 ? 4.378 -14.089 -13.407 1.00 88.75 135 GLU A CA 1
ATOM 1121 C C . GLU A 1 135 ? 5.844 -14.510 -13.299 1.00 88.75 135 GLU A C 1
ATOM 1123 O O . GLU A 1 135 ? 6.414 -14.489 -12.210 1.00 88.75 135 GLU A O 1
ATOM 1128 N N . THR A 1 136 ? 6.481 -14.800 -14.439 1.00 85.00 136 THR A N 1
ATOM 1129 C CA . THR A 1 136 ? 7.914 -15.104 -14.506 1.00 85.00 136 THR A CA 1
ATOM 1130 C C . THR A 1 136 ? 8.741 -13.964 -13.915 1.00 85.00 136 THR A C 1
ATOM 1132 O O . THR A 1 136 ? 9.578 -14.210 -13.048 1.00 85.00 136 THR A O 1
ATOM 1135 N N . GLN A 1 137 ? 8.470 -12.714 -14.314 1.00 84.62 137 GLN A N 1
ATOM 1136 C CA . GLN A 1 137 ? 9.168 -11.542 -13.772 1.00 84.62 137 GLN A CA 1
ATOM 1137 C C . GLN A 1 137 ? 8.872 -11.335 -12.287 1.00 84.62 137 GLN A C 1
ATOM 1139 O O . GLN A 1 137 ? 9.786 -11.062 -11.511 1.00 84.62 137 GLN A O 1
ATOM 1144 N N . ALA A 1 138 ? 7.609 -11.484 -11.884 1.00 90.06 138 ALA A N 1
ATOM 1145 C CA . ALA A 1 138 ? 7.207 -11.339 -10.491 1.00 90.06 138 ALA A CA 1
ATOM 1146 C C . ALA A 1 138 ? 7.960 -12.330 -9.586 1.00 90.06 138 ALA A C 1
ATOM 1148 O O . ALA A 1 138 ? 8.573 -11.931 -8.597 1.00 90.06 138 ALA A O 1
ATOM 1149 N N . ARG A 1 139 ? 7.978 -13.616 -9.956 1.00 88.88 139 ARG A N 1
ATOM 1150 C CA . ARG A 1 139 ? 8.654 -14.676 -9.193 1.00 88.88 139 ARG A CA 1
ATOM 1151 C C . ARG A 1 139 ? 10.169 -14.513 -9.183 1.00 88.88 139 ARG A C 1
ATOM 1153 O O . ARG A 1 139 ? 10.787 -14.724 -8.145 1.00 88.88 139 ARG A O 1
ATOM 1160 N N . LEU A 1 140 ? 10.752 -14.097 -10.302 1.00 85.19 140 LEU A N 1
ATOM 1161 C CA . LEU A 1 140 ? 12.173 -13.778 -10.414 1.00 85.19 140 LEU A CA 1
ATOM 1162 C C . LEU A 1 140 ? 12.579 -12.664 -9.432 1.00 85.19 140 LEU A C 1
ATOM 1164 O O . LEU A 1 140 ? 13.527 -12.849 -8.670 1.00 85.19 140 LEU A O 1
ATOM 1168 N N . TRP A 1 141 ? 11.836 -11.555 -9.379 1.00 84.94 141 TRP A N 1
ATOM 1169 C CA . TRP A 1 141 ? 12.113 -10.473 -8.426 1.00 84.94 141 TRP A CA 1
ATOM 1170 C C . TRP A 1 141 ? 11.881 -10.887 -6.970 1.00 84.94 141 TRP A C 1
ATOM 1172 O O . TRP A 1 141 ? 12.701 -10.551 -6.117 1.00 84.94 141 TRP A O 1
ATOM 1182 N N . LEU A 1 142 ? 10.830 -11.663 -6.679 1.00 88.50 142 LEU A N 1
ATOM 1183 C CA . LEU A 1 142 ? 10.608 -12.219 -5.338 1.00 88.50 142 LEU A CA 1
ATOM 1184 C C . LEU A 1 142 ? 11.778 -13.097 -4.879 1.00 88.50 142 LEU A C 1
ATOM 1186 O O . LEU A 1 142 ? 12.240 -12.975 -3.743 1.00 88.50 142 LEU A O 1
ATOM 1190 N N . ASP A 1 143 ? 12.274 -13.971 -5.754 1.00 84.75 143 ASP A N 1
ATOM 1191 C CA . ASP A 1 143 ? 13.405 -14.840 -5.444 1.00 84.75 143 ASP A CA 1
ATOM 1192 C C . ASP A 1 143 ? 14.697 -14.055 -5.244 1.00 84.75 143 ASP A C 1
ATOM 1194 O O . ASP A 1 143 ? 15.462 -14.363 -4.329 1.00 84.75 143 ASP A O 1
ATOM 1198 N N . TYR A 1 144 ? 14.934 -13.047 -6.075 1.00 78.38 144 TYR A N 1
ATOM 1199 C CA . TYR A 1 144 ? 16.147 -12.244 -6.032 1.00 78.38 144 TYR A CA 1
ATOM 1200 C C . TYR A 1 144 ? 16.235 -11.367 -4.798 1.00 78.38 144 TYR A C 1
ATOM 1202 O O . TYR A 1 144 ? 17.222 -11.433 -4.070 1.00 78.38 144 TYR A O 1
ATOM 1210 N N . VAL A 1 145 ? 15.182 -10.597 -4.517 1.00 78.25 145 VAL A N 1
ATOM 1211 C CA . VAL A 1 145 ? 15.116 -9.750 -3.323 1.00 78.25 145 VAL A CA 1
ATOM 1212 C C . VAL A 1 145 ? 15.304 -10.601 -2.064 1.00 78.25 145 VAL A C 1
ATOM 1214 O O . VAL A 1 145 ? 16.040 -10.219 -1.156 1.00 78.25 145 VAL A O 1
ATOM 1217 N N . ARG A 1 146 ? 14.709 -11.800 -2.029 1.00 77.62 146 ARG A N 1
ATOM 1218 C CA . ARG A 1 146 ? 14.846 -12.729 -0.903 1.00 77.62 146 ARG A CA 1
ATOM 1219 C C . ARG A 1 146 ? 16.266 -13.288 -0.739 1.00 77.62 146 ARG A C 1
ATOM 1221 O O . ARG A 1 146 ? 16.700 -13.472 0.396 1.00 77.62 146 ARG A O 1
ATOM 1228 N N . LYS A 1 147 ? 16.956 -13.618 -1.837 1.00 74.06 147 LYS A N 1
ATOM 1229 C CA . LYS A 1 147 ? 18.283 -14.266 -1.819 1.00 74.06 147 LYS A CA 1
ATOM 1230 C C . LYS A 1 147 ? 19.429 -13.264 -1.676 1.00 74.06 147 LYS A C 1
ATOM 1232 O O . LYS A 1 147 ? 20.307 -13.470 -0.846 1.00 74.06 147 LYS A O 1
ATOM 1237 N N . GLU A 1 148 ? 19.402 -12.195 -2.464 1.00 64.94 148 GLU A N 1
ATOM 1238 C CA . GLU A 1 148 ? 20.550 -11.308 -2.690 1.00 64.94 148 GLU A CA 1
ATOM 1239 C C . GLU A 1 148 ? 20.442 -9.989 -1.921 1.00 64.94 148 GLU A C 1
ATOM 1241 O O . GLU A 1 148 ? 21.450 -9.439 -1.487 1.00 64.94 148 GLU A O 1
ATOM 1246 N N . MET A 1 149 ? 19.226 -9.483 -1.690 1.00 62.12 149 MET A N 1
ATOM 1247 C CA . MET A 1 149 ? 19.026 -8.205 -0.989 1.00 62.12 149 MET A CA 1
ATOM 1248 C C . MET A 1 149 ? 18.823 -8.350 0.521 1.00 62.12 149 MET A C 1
ATOM 1250 O O . MET A 1 149 ? 18.381 -7.388 1.150 1.00 62.12 149 MET A O 1
ATOM 1254 N N . GLY A 1 150 ? 19.105 -9.541 1.079 1.00 54.22 150 GLY A N 1
ATOM 1255 C CA . GLY A 1 150 ? 18.809 -9.965 2.455 1.00 54.22 150 GLY A CA 1
ATOM 1256 C C . GLY A 1 150 ? 18.581 -8.800 3.417 1.00 54.22 150 GLY A C 1
ATOM 1257 O O . GLY A 1 150 ? 19.503 -8.032 3.650 1.00 54.22 150 GLY A O 1
ATOM 1258 N N . TYR A 1 151 ? 17.341 -8.661 3.910 1.00 52.44 151 TYR A N 1
ATOM 1259 C CA . TYR A 1 151 ? 16.777 -7.475 4.577 1.00 52.44 151 TYR A CA 1
ATOM 1260 C C . TYR A 1 151 ? 17.791 -6.354 4.890 1.00 52.44 151 TYR A C 1
ATOM 1262 O O . TYR A 1 151 ? 18.331 -6.252 5.997 1.00 52.44 151 TYR A O 1
ATOM 1270 N N . ALA A 1 152 ? 18.046 -5.486 3.911 1.00 47.66 152 ALA A N 1
ATOM 1271 C CA . ALA A 1 152 ? 18.861 -4.302 4.117 1.00 47.66 152 ALA A CA 1
ATOM 1272 C C . ALA A 1 152 ? 18.077 -3.287 4.969 1.00 47.66 152 ALA A C 1
ATOM 1274 O O . ALA A 1 152 ? 17.297 -2.499 4.460 1.00 47.66 152 ALA A O 1
ATOM 1275 N N . GLY A 1 153 ? 18.232 -3.328 6.294 1.00 47.06 153 GLY A N 1
ATOM 1276 C CA . GLY A 1 153 ? 18.169 -2.161 7.190 1.00 47.06 153 GLY A CA 1
ATOM 1277 C C . GLY A 1 153 ? 16.891 -1.300 7.304 1.00 47.06 153 GLY A C 1
ATOM 1278 O O . GLY A 1 153 ? 16.878 -0.404 8.147 1.00 47.06 153 GLY A O 1
ATOM 1279 N N . GLY A 1 154 ? 15.810 -1.517 6.546 1.00 49.88 154 GLY A N 1
ATOM 1280 C CA . GLY A 1 154 ? 14.565 -0.734 6.649 1.00 49.88 154 GLY A CA 1
ATOM 1281 C C . GLY A 1 154 ? 13.932 -0.309 5.314 1.00 49.88 154 GLY A C 1
ATOM 1282 O O . GLY A 1 154 ? 14.572 -0.418 4.275 1.00 49.88 154 GLY A O 1
ATOM 1283 N N . PRO A 1 155 ? 12.705 0.263 5.336 1.00 48.72 155 PRO A N 1
ATOM 1284 C CA . PRO A 1 155 ? 11.871 0.550 4.147 1.00 48.72 155 PRO A CA 1
ATOM 1285 C C . PRO A 1 155 ? 12.472 1.527 3.124 1.00 48.72 155 PRO A C 1
ATOM 1287 O O . PRO A 1 155 ? 11.869 1.811 2.094 1.00 48.72 155 PRO A O 1
ATOM 1290 N N . SER A 1 156 ? 13.612 2.135 3.444 1.00 54.62 156 SER A N 1
ATOM 1291 C CA . SER A 1 156 ? 14.282 3.133 2.616 1.00 54.62 156 SER A CA 1
ATOM 1292 C C . SER A 1 156 ? 15.479 2.595 1.840 1.00 54.62 156 SER A C 1
ATOM 1294 O O . SER A 1 156 ? 15.934 3.253 0.907 1.00 54.62 156 SER A O 1
ATOM 1296 N N . TYR A 1 157 ? 15.996 1.423 2.207 1.00 60.50 157 TYR A N 1
ATOM 1297 C CA . TYR A 1 157 ? 17.261 0.924 1.672 1.00 60.50 157 TYR A CA 1
ATOM 1298 C C . TYR A 1 157 ? 17.159 0.478 0.223 1.00 60.50 157 TYR A C 1
ATOM 1300 O O . TYR A 1 157 ? 18.062 0.793 -0.542 1.00 60.50 157 TYR A O 1
ATOM 1308 N N . PHE A 1 158 ? 16.053 -0.151 -0.183 1.00 67.00 158 PHE A N 1
ATOM 1309 C CA . PHE A 1 158 ? 15.854 -0.537 -1.578 1.00 67.00 158 PHE A CA 1
ATOM 1310 C C . PHE A 1 158 ? 15.942 0.676 -2.517 1.00 67.00 158 PHE A C 1
ATOM 1312 O O . PHE A 1 158 ? 16.703 0.679 -3.482 1.00 67.00 158 PHE A O 1
ATOM 1319 N N . GLY A 1 159 ? 15.217 1.755 -2.199 1.00 63.97 159 GLY A N 1
ATOM 1320 C CA . GLY A 1 159 ? 15.234 2.984 -2.996 1.00 63.97 159 GLY A CA 1
ATOM 1321 C C . GLY A 1 159 ? 16.600 3.675 -3.016 1.00 63.97 159 GLY A C 1
ATOM 1322 O O . GLY A 1 159 ? 17.007 4.165 -4.065 1.00 63.97 159 GLY A O 1
ATOM 1323 N N . ILE A 1 160 ? 17.317 3.680 -1.888 1.00 60.91 160 ILE A N 1
ATOM 1324 C CA . ILE A 1 160 ? 18.675 4.238 -1.788 1.00 60.91 160 ILE A CA 1
ATOM 1325 C C . ILE A 1 160 ? 19.666 3.408 -2.613 1.00 60.91 160 ILE A C 1
ATOM 1327 O O . ILE A 1 160 ? 20.465 3.978 -3.347 1.00 60.91 160 ILE A O 1
ATOM 1331 N N . TYR A 1 161 ? 19.594 2.080 -2.536 1.00 64.62 161 TYR A N 1
ATOM 1332 C CA . TYR A 1 161 ? 20.516 1.182 -3.231 1.00 64.62 161 TYR A CA 1
ATOM 1333 C C . TYR A 1 161 ? 20.271 1.178 -4.747 1.00 64.62 161 TYR A C 1
ATOM 1335 O O . TYR A 1 161 ? 21.215 1.274 -5.528 1.00 64.62 161 TYR A O 1
ATOM 1343 N N . MET A 1 162 ? 19.002 1.204 -5.174 1.00 64.00 162 MET A N 1
ATOM 1344 C CA . MET A 1 162 ? 18.623 1.494 -6.563 1.00 64.00 162 MET A CA 1
ATOM 1345 C C . MET A 1 162 ? 19.201 2.836 -7.033 1.00 64.00 162 MET A C 1
ATOM 1347 O O . MET A 1 162 ? 19.790 2.913 -8.108 1.00 64.00 162 MET A O 1
ATOM 1351 N N . ALA A 1 163 ? 19.054 3.896 -6.227 1.00 56.44 163 ALA A N 1
ATOM 1352 C CA . ALA A 1 163 ? 19.567 5.226 -6.557 1.00 56.44 163 ALA A CA 1
ATOM 1353 C C . ALA A 1 163 ? 21.100 5.293 -6.581 1.00 56.44 163 ALA A C 1
ATOM 1355 O O . ALA A 1 163 ? 21.646 6.190 -7.208 1.00 56.44 163 ALA A O 1
ATOM 1356 N N . GLN A 1 164 ? 21.793 4.359 -5.927 1.00 56.25 164 GLN A N 1
ATOM 1357 C CA . GLN A 1 164 ? 23.249 4.203 -5.965 1.00 56.25 164 GLN A CA 1
ATOM 1358 C C . GLN A 1 164 ? 23.741 3.391 -7.169 1.00 56.25 164 GLN A C 1
ATOM 1360 O O . GLN A 1 164 ? 24.928 3.095 -7.235 1.00 56.25 164 GLN A O 1
ATOM 1365 N N . GLY A 1 165 ? 22.864 3.019 -8.109 1.00 55.34 165 GLY A N 1
ATOM 1366 C CA . GLY A 1 165 ? 23.250 2.149 -9.222 1.00 55.34 165 GLY A CA 1
ATOM 1367 C C . GLY A 1 165 ? 23.532 0.713 -8.776 1.00 55.34 165 GLY A C 1
ATOM 1368 O O . GLY A 1 165 ? 24.145 -0.053 -9.512 1.00 55.34 165 GLY A O 1
ATOM 1369 N N . GLY A 1 166 ? 23.077 0.333 -7.580 1.00 58.50 166 GLY A N 1
ATOM 1370 C CA . GLY A 1 166 ? 23.287 -1.003 -7.045 1.00 58.50 166 GLY A CA 1
ATOM 1371 C C . GLY A 1 166 ? 22.509 -2.089 -7.783 1.00 58.50 166 GLY A C 1
ATOM 1372 O O . GLY A 1 166 ? 22.847 -3.259 -7.625 1.00 58.50 166 GLY A O 1
ATOM 1373 N N . TYR A 1 167 ? 21.513 -1.711 -8.602 1.00 62.34 167 TYR A N 1
ATOM 1374 C CA . TYR A 1 167 ? 20.768 -2.653 -9.429 1.00 62.34 167 TYR A CA 1
ATOM 1375 C C . TYR A 1 167 ? 20.566 -2.197 -10.891 1.00 62.34 167 TYR A C 1
ATOM 1377 O O . TYR A 1 167 ? 19.788 -1.276 -11.149 1.00 62.34 167 TYR A O 1
ATOM 1385 N N . ASP A 1 168 ? 21.168 -2.897 -11.862 1.00 64.69 168 ASP A N 1
ATOM 1386 C CA . ASP A 1 168 ? 20.739 -2.898 -13.271 1.00 64.69 168 ASP A CA 1
ATOM 1387 C C . ASP A 1 168 ? 19.460 -3.738 -13.470 1.00 64.69 168 ASP A C 1
ATOM 1389 O O . ASP A 1 168 ? 19.473 -4.882 -13.926 1.00 64.69 168 ASP A O 1
ATOM 1393 N N . VAL A 1 169 ? 18.317 -3.147 -13.121 1.00 64.19 169 VAL A N 1
ATOM 1394 C CA . VAL A 1 169 ? 16.975 -3.725 -13.332 1.00 64.19 169 VAL A CA 1
ATOM 1395 C C . VAL A 1 169 ? 16.663 -4.053 -14.802 1.00 64.19 169 VAL A C 1
ATOM 1397 O O . VAL A 1 169 ? 15.714 -4.792 -15.067 1.00 64.19 169 VAL A O 1
ATOM 1400 N N . TRP A 1 170 ? 17.433 -3.521 -15.757 1.00 62.34 170 TRP A N 1
ATOM 1401 C CA . TRP A 1 170 ? 17.201 -3.678 -17.193 1.00 62.34 170 TRP A CA 1
ATOM 1402 C C . TRP A 1 170 ? 18.090 -4.728 -17.847 1.00 62.34 170 TRP A C 1
ATOM 1404 O O . TRP A 1 170 ? 17.682 -5.313 -18.854 1.00 62.34 170 TRP A O 1
ATOM 1414 N N . ASP A 1 171 ? 19.286 -4.972 -17.311 1.00 65.38 171 ASP A N 1
ATOM 1415 C CA . ASP A 1 171 ? 20.180 -6.009 -17.833 1.00 65.38 171 ASP A CA 1
ATOM 1416 C C . ASP A 1 171 ? 19.497 -7.378 -17.830 1.00 65.38 171 ASP A C 1
ATOM 1418 O O . ASP A 1 171 ? 19.616 -8.149 -18.776 1.00 65.38 171 ASP A O 1
ATOM 1422 N N . TRP A 1 172 ? 18.641 -7.608 -16.837 1.00 68.06 172 TRP A N 1
ATOM 1423 C CA . TRP A 1 172 ? 17.872 -8.834 -16.686 1.00 68.06 172 TRP A CA 1
ATOM 1424 C C . TRP A 1 172 ? 17.045 -9.198 -17.902 1.00 68.06 172 TRP A C 1
ATOM 1426 O O . TRP A 1 172 ? 17.077 -10.350 -18.313 1.00 68.06 172 TRP A O 1
ATOM 1436 N N . GLN A 1 173 ? 16.379 -8.234 -18.539 1.00 70.44 173 GLN A N 1
ATOM 1437 C CA . GLN A 1 173 ? 15.579 -8.501 -19.733 1.00 70.44 173 GLN A CA 1
ATOM 1438 C C . GLN A 1 173 ? 16.430 -9.028 -20.902 1.00 70.44 173 GLN A C 1
ATOM 1440 O O . GLN A 1 173 ? 15.923 -9.772 -21.736 1.00 70.44 173 GLN A O 1
ATOM 1445 N N . ARG A 1 174 ? 17.720 -8.673 -20.978 1.00 72.00 174 ARG A N 1
ATOM 1446 C CA . ARG A 1 174 ? 18.609 -9.080 -22.084 1.00 72.00 174 ARG A CA 1
ATOM 1447 C C . ARG A 1 174 ? 18.921 -10.570 -22.072 1.00 72.00 174 ARG A C 1
ATOM 1449 O O . ARG A 1 174 ? 19.272 -11.118 -23.113 1.00 72.00 174 ARG A O 1
ATOM 1456 N N . HIS A 1 175 ? 18.746 -11.204 -20.917 1.00 75.56 175 HIS A N 1
ATOM 1457 C CA . HIS A 1 175 ? 18.975 -12.629 -20.708 1.00 75.56 175 HIS A CA 1
ATOM 1458 C C . HIS A 1 175 ? 17.736 -13.482 -21.047 1.00 75.56 175 HIS A C 1
ATOM 1460 O O . HIS A 1 175 ? 17.788 -14.711 -20.983 1.00 75.56 175 HIS A O 1
ATOM 1466 N N . TYR A 1 176 ? 16.620 -12.855 -21.451 1.00 77.94 176 TYR A N 1
ATOM 1467 C CA . TYR A 1 176 ? 15.371 -13.539 -21.792 1.00 77.94 176 TYR A CA 1
ATOM 1468 C C . TYR A 1 176 ? 14.860 -13.176 -23.186 1.00 77.94 176 TYR A C 1
ATOM 1470 O O . TYR A 1 176 ? 14.793 -12.006 -23.569 1.00 77.94 176 TYR A O 1
ATOM 1478 N N . ARG A 1 177 ? 14.392 -14.178 -23.934 1.00 83.19 177 ARG A N 1
ATOM 1479 C CA . ARG A 1 177 ? 13.567 -13.943 -25.125 1.00 83.19 177 ARG A CA 1
ATOM 1480 C C . ARG A 1 177 ? 12.221 -13.337 -24.713 1.00 83.19 177 ARG A C 1
ATOM 1482 O O . ARG A 1 177 ? 11.709 -13.699 -23.649 1.00 83.19 177 ARG A O 1
ATOM 1489 N N . PRO A 1 178 ? 11.602 -12.471 -25.538 1.00 81.62 178 PRO A N 1
ATOM 1490 C CA . PRO A 1 178 ? 10.318 -11.849 -25.209 1.00 81.62 178 PRO A CA 1
ATOM 1491 C C . PRO A 1 178 ? 9.233 -12.851 -24.793 1.00 81.62 178 PRO A C 1
ATOM 1493 O O . PRO A 1 178 ? 8.525 -12.618 -23.815 1.00 81.62 178 PRO A O 1
ATOM 1496 N N . GLU A 1 179 ? 9.136 -13.996 -25.472 1.00 84.31 179 GLU A N 1
ATOM 1497 C CA . GLU A 1 179 ? 8.135 -15.030 -25.181 1.00 84.31 179 GLU A CA 1
ATOM 1498 C C . GLU A 1 179 ? 8.307 -15.606 -23.773 1.00 84.31 179 GLU A C 1
ATOM 1500 O O . GLU A 1 179 ? 7.326 -15.860 -23.077 1.00 84.31 179 GLU A O 1
ATOM 1505 N N . ARG A 1 180 ? 9.559 -15.775 -23.333 1.00 83.69 180 ARG A N 1
ATOM 1506 C CA . ARG A 1 180 ? 9.887 -16.277 -21.999 1.00 83.69 180 ARG A CA 1
ATOM 1507 C C . ARG A 1 180 ? 9.752 -15.195 -20.933 1.00 83.69 180 ARG A C 1
ATOM 1509 O O . ARG A 1 180 ? 9.227 -15.463 -19.858 1.00 83.69 180 ARG A O 1
ATOM 1516 N N . TRP A 1 181 ? 10.163 -13.966 -21.245 1.00 81.31 181 TRP A N 1
ATOM 1517 C CA . TRP A 1 181 ? 10.057 -12.807 -20.354 1.00 81.31 181 TRP A CA 1
ATOM 1518 C C . TRP A 1 181 ? 8.605 -12.457 -20.002 1.00 81.31 181 TRP A C 1
ATOM 1520 O O . TRP A 1 181 ? 8.320 -11.982 -18.899 1.00 81.31 181 TRP A O 1
ATOM 1530 N N . HIS A 1 182 ? 7.675 -12.705 -20.924 1.00 80.62 182 HIS A N 1
ATOM 1531 C CA . HIS A 1 182 ? 6.241 -12.469 -20.743 1.00 80.62 182 HIS A CA 1
ATOM 1532 C C . HIS A 1 182 ? 5.442 -13.736 -20.398 1.00 80.62 182 HIS A C 1
ATOM 1534 O O . HIS A 1 182 ? 4.215 -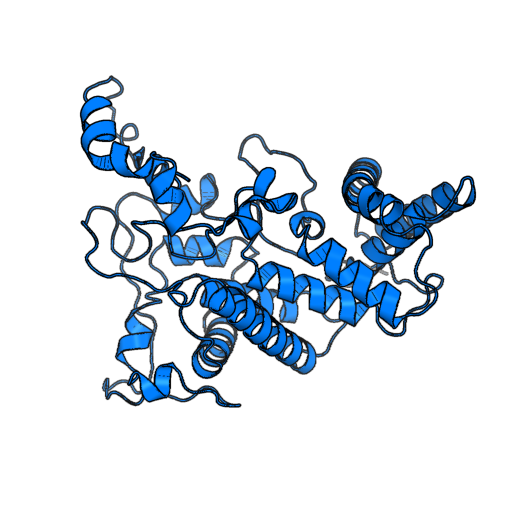13.684 -20.343 1.00 80.62 182 HIS A O 1
ATOM 1540 N N . ALA A 1 183 ? 6.106 -14.868 -20.151 1.00 82.44 183 ALA A N 1
ATOM 1541 C CA . ALA A 1 183 ? 5.425 -16.116 -19.836 1.00 82.44 183 ALA A CA 1
ATOM 1542 C C . ALA A 1 183 ? 4.732 -16.068 -18.463 1.00 82.44 183 ALA A C 1
ATOM 1544 O O . ALA A 1 183 ? 5.277 -15.567 -17.472 1.00 82.44 183 ALA A O 1
ATOM 1545 N N . VAL A 1 184 ? 3.544 -16.669 -18.397 1.00 82.81 184 VAL A N 1
ATOM 1546 C CA . VAL A 1 184 ? 2.845 -16.977 -17.145 1.00 82.81 184 VAL A CA 1
ATOM 1547 C C . VAL A 1 184 ? 3.243 -18.392 -16.736 1.00 82.81 184 VAL A C 1
ATOM 1549 O O . VAL A 1 184 ? 2.970 -19.346 -17.461 1.00 82.81 184 VAL A O 1
ATOM 1552 N N . SER A 1 185 ? 3.939 -18.507 -15.610 1.00 78.75 185 SER A N 1
ATOM 1553 C CA . SER A 1 185 ? 4.520 -19.748 -15.101 1.00 78.75 185 SER A CA 1
ATOM 1554 C C . SER A 1 185 ? 4.428 -19.753 -13.578 1.00 78.75 185 SER A C 1
ATOM 1556 O O . SER A 1 185 ? 4.649 -18.724 -12.940 1.00 78.75 185 SER A O 1
ATOM 1558 N N . ASP A 1 186 ? 4.131 -20.914 -13.000 1.00 75.31 186 ASP A N 1
ATOM 1559 C CA . ASP A 1 186 ? 4.088 -21.150 -11.552 1.00 75.31 186 ASP A CA 1
ATOM 1560 C C . ASP A 1 186 ? 5.486 -21.153 -10.906 1.00 75.31 186 ASP A C 1
ATOM 1562 O O . ASP A 1 186 ? 5.626 -21.038 -9.687 1.00 75.31 186 ASP A O 1
ATOM 1566 N N . VAL A 1 187 ? 6.533 -21.212 -11.729 1.00 76.69 187 VAL A N 1
ATOM 1567 C CA . VAL A 1 187 ? 7.937 -21.098 -11.327 1.00 76.69 187 VAL A CA 1
ATOM 1568 C C . VAL A 1 187 ? 8.634 -19.941 -12.040 1.00 76.69 187 VAL A C 1
ATOM 1570 O O . VAL A 1 187 ? 8.298 -19.604 -13.178 1.00 76.69 187 VAL A O 1
ATOM 1573 N N . ALA A 1 188 ? 9.642 -19.350 -11.390 1.00 76.62 188 ALA A N 1
ATOM 1574 C CA . ALA A 1 188 ? 10.557 -18.428 -12.057 1.00 76.62 188 ALA A CA 1
ATOM 1575 C C . ALA A 1 188 ? 11.327 -19.193 -13.143 1.00 76.62 188 ALA A C 1
ATOM 1577 O O . ALA A 1 188 ? 12.089 -20.117 -12.848 1.00 76.62 188 ALA A O 1
ATOM 1578 N N . LEU A 1 189 ? 11.103 -18.837 -14.407 1.00 80.44 189 LEU A N 1
ATOM 1579 C CA . LEU A 1 189 ? 11.824 -19.443 -15.520 1.00 80.44 189 LEU A CA 1
ATOM 1580 C C . LEU A 1 189 ? 13.261 -18.901 -15.540 1.00 80.44 189 LEU A C 1
ATOM 1582 O O . LEU A 1 189 ? 13.431 -17.692 -15.408 1.00 80.44 189 LEU A O 1
ATOM 1586 N N . PRO A 1 190 ? 14.294 -19.745 -15.724 1.00 78.94 190 PRO A N 1
ATOM 1587 C CA . PRO A 1 190 ? 15.672 -19.269 -15.852 1.00 78.94 190 PRO A CA 1
ATOM 1588 C C . PRO A 1 190 ? 15.890 -18.558 -17.197 1.00 78.94 190 PRO A C 1
ATOM 1590 O O . PRO A 1 190 ? 15.096 -18.805 -18.112 1.00 78.94 190 PRO A O 1
ATOM 1593 N N . PRO A 1 191 ? 16.957 -17.751 -17.351 1.00 78.19 191 PRO A N 1
ATOM 1594 C CA . PRO A 1 191 ? 17.354 -17.148 -18.627 1.00 78.19 191 PRO A CA 1
ATOM 1595 C C . PRO A 1 191 ? 17.430 -18.154 -19.786 1.00 78.19 191 PRO A C 1
ATOM 1597 O O . PRO A 1 191 ? 17.774 -19.320 -19.580 1.00 78.19 191 PRO A O 1
ATOM 1600 N N . ASP A 1 192 ? 17.100 -17.720 -21.006 1.00 81.00 192 ASP A N 1
ATOM 1601 C CA . ASP A 1 192 ? 17.171 -18.534 -22.237 1.00 81.00 192 ASP A CA 1
ATOM 1602 C C . ASP A 1 192 ? 17.956 -17.882 -23.383 1.00 81.00 192 ASP A C 1
ATOM 1604 O O . ASP A 1 192 ? 18.033 -18.432 -24.489 1.00 81.00 192 ASP A O 1
ATOM 1608 N N . ILE A 1 193 ? 18.557 -16.724 -23.119 1.00 78.31 193 ILE A N 1
ATOM 1609 C CA . ILE A 1 193 ? 19.587 -16.120 -23.956 1.00 78.31 193 ILE A CA 1
ATOM 1610 C C . ILE A 1 193 ? 20.919 -16.361 -23.243 1.00 78.31 193 ILE A C 1
ATOM 1612 O O . ILE A 1 193 ? 21.067 -16.021 -22.077 1.00 78.31 193 ILE A O 1
ATOM 1616 N N . ASP A 1 194 ? 21.851 -17.016 -23.937 1.00 61.12 194 ASP A N 1
ATOM 1617 C CA . ASP A 1 194 ? 23.136 -17.463 -23.389 1.00 61.12 194 ASP A CA 1
ATOM 1618 C C . ASP A 1 194 ? 24.052 -16.269 -23.082 1.00 61.12 194 ASP A C 1
ATOM 1620 O O . ASP A 1 194 ? 24.763 -15.763 -23.957 1.00 61.12 194 ASP A O 1
ATOM 1624 N N . ASP A 1 195 ? 24.041 -15.825 -21.827 1.00 57.50 195 ASP A N 1
ATOM 1625 C CA . ASP A 1 195 ? 25.186 -15.198 -21.198 1.00 57.50 195 ASP A CA 1
ATOM 1626 C C . ASP A 1 195 ? 25.921 -16.277 -20.382 1.00 57.50 195 ASP A C 1
ATOM 1628 O O . ASP A 1 195 ? 25.352 -17.023 -19.592 1.00 57.50 195 ASP A O 1
ATOM 1632 N N . LYS A 1 196 ? 27.222 -16.440 -20.622 1.00 50.53 196 LYS A N 1
ATOM 1633 C CA . LYS A 1 196 ? 28.043 -17.593 -20.186 1.00 50.53 196 LYS A CA 1
ATOM 1634 C C . LYS A 1 196 ? 28.134 -17.826 -18.661 1.00 50.53 196 LYS A C 1
ATOM 1636 O O . LYS A 1 196 ? 28.937 -18.643 -18.212 1.00 50.53 196 LYS A O 1
ATOM 1641 N N . THR A 1 197 ? 27.384 -17.085 -17.860 1.00 52.44 197 THR A N 1
ATOM 1642 C CA . THR A 1 197 ? 27.328 -17.105 -16.396 1.00 52.44 197 THR A CA 1
ATOM 1643 C C . THR A 1 197 ? 26.191 -17.989 -15.873 1.00 52.44 197 THR A C 1
ATOM 1645 O O . THR A 1 197 ? 26.264 -18.435 -14.727 1.00 52.44 197 THR A O 1
ATOM 1648 N N . GLY A 1 198 ? 25.144 -18.255 -16.674 1.00 49.00 198 GLY A N 1
ATOM 1649 C CA . GLY A 1 198 ? 23.935 -18.954 -16.214 1.00 49.00 198 GLY A CA 1
ATOM 1650 C C . GLY A 1 198 ? 23.226 -18.237 -15.056 1.00 49.00 198 GLY A C 1
ATOM 1651 O O . GLY A 1 198 ? 22.432 -18.848 -14.335 1.00 49.00 198 GLY A O 1
ATOM 1652 N N . ARG A 1 199 ? 23.551 -16.958 -14.841 1.00 47.72 199 ARG A N 1
ATOM 1653 C CA . ARG A 1 199 ? 23.043 -16.116 -13.766 1.00 47.72 199 ARG A CA 1
ATOM 1654 C C . ARG A 1 199 ? 22.755 -14.741 -14.344 1.00 47.72 199 ARG A C 1
ATOM 1656 O O . ARG A 1 199 ? 23.665 -14.076 -14.822 1.00 47.72 199 ARG A O 1
ATOM 1663 N N . SER A 1 200 ? 21.520 -14.281 -14.176 1.00 48.50 200 SER A N 1
ATOM 1664 C CA . SER A 1 200 ? 21.190 -12.864 -14.288 1.00 48.50 200 SER A CA 1
ATOM 1665 C C . SER A 1 200 ? 21.767 -12.138 -13.065 1.00 48.50 200 SER A C 1
ATOM 1667 O O . SER A 1 200 ? 21.039 -11.777 -12.139 1.00 48.50 200 SER A O 1
ATOM 1669 N N . GLU A 1 201 ? 23.088 -12.013 -12.961 1.00 53.16 201 GLU A N 1
ATOM 1670 C CA . GLU A 1 201 ? 23.680 -11.200 -11.899 1.00 53.16 201 GLU A CA 1
ATOM 1671 C C . GLU A 1 201 ? 23.369 -9.743 -12.220 1.00 53.16 201 GLU A C 1
ATOM 1673 O O . GLU A 1 201 ? 23.658 -9.253 -13.309 1.00 53.16 201 GLU A O 1
ATOM 1678 N N . VAL A 1 202 ? 22.713 -9.054 -11.288 1.00 52.41 202 VAL A N 1
ATOM 1679 C CA . VAL A 1 202 ? 22.548 -7.615 -11.416 1.00 52.41 202 VAL A CA 1
ATOM 1680 C C . VAL A 1 202 ? 23.928 -6.991 -11.225 1.00 52.41 202 VAL A C 1
ATOM 1682 O O . VAL A 1 202 ? 24.448 -6.946 -10.110 1.00 52.41 202 VAL A O 1
ATOM 1685 N N . GLY A 1 203 ? 24.550 -6.565 -12.321 1.00 51.69 203 GLY A N 1
ATOM 1686 C CA . GLY A 1 203 ? 25.823 -5.863 -12.268 1.00 51.69 203 GLY A CA 1
ATOM 1687 C C . GLY A 1 203 ? 25.678 -4.536 -11.523 1.00 51.69 203 GLY A C 1
ATOM 1688 O O . GLY A 1 203 ? 24.695 -3.817 -11.695 1.00 51.69 203 GLY A O 1
ATOM 1689 N N . TRP A 1 204 ? 26.675 -4.201 -10.704 1.00 48.38 204 TRP A N 1
ATOM 1690 C CA . TRP A 1 204 ? 26.832 -2.852 -10.167 1.00 48.38 204 TRP A CA 1
ATOM 1691 C C . TRP A 1 204 ? 26.972 -1.866 -11.337 1.00 48.38 204 TRP A C 1
ATOM 1693 O O . TRP A 1 204 ? 27.921 -1.971 -12.117 1.00 48.38 204 TRP A O 1
ATOM 1703 N N . CYS A 1 205 ? 26.064 -0.895 -11.457 1.00 49.25 205 CYS A N 1
ATOM 1704 C CA . CYS A 1 205 ? 26.050 0.081 -12.556 1.00 49.25 205 CYS A CA 1
ATOM 1705 C C . CYS A 1 205 ? 27.120 1.182 -12.424 1.00 49.25 205 CYS A C 1
ATOM 1707 O O . CYS A 1 205 ? 27.133 2.119 -13.221 1.00 49.25 205 CYS A O 1
ATOM 1709 N N . GLY A 1 206 ? 28.000 1.099 -11.420 1.00 46.31 206 GLY A N 1
ATOM 1710 C CA . GLY A 1 206 ? 28.889 2.189 -11.014 1.00 46.31 206 GLY A CA 1
ATOM 1711 C C . GLY A 1 206 ? 28.254 3.067 -9.934 1.00 46.31 206 GLY A C 1
ATOM 1712 O O . GLY A 1 206 ? 27.046 3.024 -9.714 1.00 46.31 206 GLY A O 1
ATOM 1713 N N . TRP A 1 207 ? 29.071 3.875 -9.250 1.00 44.09 207 TRP A N 1
ATOM 1714 C CA . TRP A 1 207 ? 28.518 4.986 -8.476 1.00 44.09 207 TRP A CA 1
ATOM 1715 C C . TRP A 1 207 ? 27.902 5.968 -9.477 1.00 44.09 207 TRP A C 1
ATOM 1717 O O . TRP A 1 207 ? 28.585 6.339 -10.430 1.00 44.09 207 TRP A O 1
ATOM 1727 N N . PRO A 1 208 ? 26.647 6.406 -9.311 1.00 46.00 208 PRO A N 1
ATOM 1728 C CA . PRO A 1 208 ? 26.164 7.546 -10.057 1.00 46.00 208 PRO A CA 1
ATOM 1729 C C . PRO A 1 208 ? 26.980 8.741 -9.576 1.00 46.00 208 PRO A C 1
ATOM 1731 O O . PRO A 1 208 ? 26.832 9.181 -8.430 1.00 46.00 208 PRO A O 1
ATOM 1734 N N . ASP A 1 209 ? 27.893 9.199 -10.430 1.00 43.09 209 ASP A N 1
ATOM 1735 C CA . ASP A 1 209 ? 28.726 10.366 -10.172 1.00 43.09 209 ASP A CA 1
ATOM 1736 C C . ASP A 1 209 ? 27.841 11.526 -9.661 1.00 43.09 209 ASP A C 1
ATOM 1738 O O . ASP A 1 209 ? 26.753 11.791 -10.185 1.00 43.09 209 ASP A O 1
ATOM 1742 N N . GLY A 1 210 ? 28.267 12.160 -8.561 1.00 46.28 210 GLY A N 1
ATOM 1743 C CA . GLY A 1 210 ? 27.613 13.345 -7.982 1.00 46.28 210 GLY A CA 1
ATOM 1744 C C . GLY A 1 210 ? 26.649 13.120 -6.801 1.00 46.28 210 GLY A C 1
ATOM 1745 O O . GLY A 1 210 ? 25.810 13.970 -6.521 1.00 46.28 210 GLY A O 1
ATOM 1746 N N . GLY A 1 211 ? 26.730 12.001 -6.069 1.00 47.50 211 GLY A N 1
ATOM 1747 C CA . GLY A 1 211 ? 26.082 11.897 -4.747 1.00 47.50 211 GLY A CA 1
ATOM 1748 C C . GLY A 1 211 ? 24.582 11.563 -4.744 1.00 47.50 211 GLY A C 1
ATOM 1749 O O . GLY A 1 211 ? 23.917 11.784 -3.730 1.00 47.50 211 GLY A O 1
ATOM 1750 N N . ALA A 1 212 ? 24.049 10.964 -5.818 1.00 49.75 212 ALA A N 1
ATOM 1751 C CA . ALA A 1 212 ? 22.642 10.535 -5.931 1.00 49.75 212 ALA A CA 1
ATOM 1752 C C . ALA A 1 212 ? 22.163 9.699 -4.742 1.00 49.75 212 ALA A C 1
ATOM 1754 O O . ALA A 1 212 ? 21.070 9.920 -4.234 1.00 49.75 212 ALA A O 1
ATOM 1755 N N . GLY A 1 213 ? 22.985 8.756 -4.273 1.00 51.22 213 GLY A N 1
ATOM 1756 C CA . GLY A 1 213 ? 22.666 7.934 -3.105 1.00 51.22 213 GLY A CA 1
ATOM 1757 C C . GLY A 1 213 ? 22.521 8.751 -1.820 1.00 51.22 213 GLY A C 1
ATOM 1758 O O . GLY A 1 213 ? 21.642 8.477 -1.007 1.00 51.22 213 GLY A O 1
ATOM 1759 N N . SER A 1 214 ? 23.345 9.788 -1.660 1.00 49.22 214 SER A N 1
ATOM 1760 C CA . SER A 1 214 ? 23.283 10.718 -0.529 1.00 49.22 214 SER A CA 1
ATOM 1761 C C . SER A 1 214 ? 22.050 11.617 -0.619 1.00 49.22 214 SER A C 1
ATOM 1763 O O . SER A 1 214 ? 21.351 11.781 0.375 1.00 49.22 214 SER A O 1
ATOM 1765 N N . VAL A 1 215 ? 21.717 12.128 -1.809 1.00 50.88 215 VAL A N 1
ATOM 1766 C CA . VAL A 1 215 ? 20.487 12.904 -2.051 1.00 50.88 215 VAL A CA 1
ATOM 1767 C C . VAL A 1 215 ? 19.246 12.033 -1.842 1.00 50.88 215 VAL A C 1
ATOM 1769 O O . VAL A 1 215 ? 18.298 12.448 -1.181 1.00 50.88 215 VAL A O 1
ATOM 1772 N N . ALA A 1 216 ? 19.277 10.789 -2.317 1.00 52.84 216 ALA A N 1
ATOM 1773 C CA . ALA A 1 216 ? 18.217 9.810 -2.124 1.00 52.84 216 ALA A CA 1
ATOM 1774 C C . ALA A 1 216 ? 17.982 9.485 -0.645 1.00 52.84 216 ALA A C 1
ATOM 1776 O O . ALA A 1 216 ? 16.828 9.380 -0.217 1.00 52.84 216 ALA A O 1
ATOM 1777 N N . ALA A 1 217 ? 19.063 9.369 0.131 1.00 51.44 217 ALA A N 1
ATOM 1778 C CA . ALA A 1 217 ? 19.024 9.142 1.570 1.00 51.44 217 ALA A CA 1
ATOM 1779 C C . ALA A 1 217 ? 18.604 10.388 2.375 1.00 51.44 217 ALA A C 1
ATOM 1781 O O . ALA A 1 217 ? 17.950 10.244 3.407 1.00 51.44 217 ALA A O 1
ATOM 1782 N N . MET A 1 218 ? 18.962 11.598 1.926 1.00 45.59 218 MET A N 1
ATOM 1783 C CA . MET A 1 218 ? 18.681 12.856 2.635 1.00 45.59 218 MET A CA 1
ATOM 1784 C C . MET A 1 218 ? 17.307 13.458 2.317 1.00 45.59 218 MET A C 1
ATOM 1786 O O . MET A 1 218 ? 16.692 14.036 3.210 1.00 45.59 218 MET A O 1
ATOM 1790 N N . PHE A 1 219 ? 16.833 13.333 1.075 1.00 45.53 219 PHE A N 1
ATOM 1791 C CA . PHE A 1 219 ? 15.692 14.102 0.553 1.00 45.53 219 PHE A CA 1
ATOM 1792 C C . PHE A 1 219 ? 14.564 13.243 -0.020 1.00 45.53 219 PHE A C 1
ATOM 1794 O O . PHE A 1 219 ? 13.623 13.772 -0.602 1.00 45.53 219 PHE A O 1
ATOM 1801 N N . GLY A 1 220 ? 14.632 11.924 0.161 1.00 49.62 220 GLY A N 1
ATOM 1802 C CA . GLY A 1 220 ? 13.524 11.043 -0.182 1.00 49.62 220 GLY A CA 1
ATOM 1803 C C . GLY A 1 220 ? 13.405 10.798 -1.684 1.00 49.62 220 GLY A C 1
ATOM 1804 O O . GLY A 1 220 ? 12.456 11.219 -2.332 1.00 49.62 220 GLY A O 1
ATOM 1805 N N . TRP A 1 221 ? 14.286 9.943 -2.211 1.00 50.38 221 TRP A N 1
ATOM 1806 C CA . TRP A 1 221 ? 14.030 9.198 -3.466 1.00 50.38 221 TRP A CA 1
ATOM 1807 C C . TRP A 1 221 ? 12.793 8.277 -3.379 1.00 50.38 221 TRP A C 1
ATOM 1809 O O . TRP A 1 221 ? 12.384 7.599 -4.325 1.00 50.38 221 TRP A O 1
ATOM 1819 N N . LEU A 1 222 ? 12.207 8.207 -2.189 1.00 54.81 222 LEU A N 1
ATOM 1820 C CA . LEU A 1 222 ? 11.071 7.391 -1.842 1.00 54.81 222 LEU A CA 1
ATOM 1821 C C . LEU A 1 222 ? 9.813 8.228 -1.986 1.00 54.81 222 LEU A C 1
ATOM 1823 O O . LEU A 1 222 ? 9.744 9.367 -1.539 1.00 54.81 222 LEU A O 1
ATOM 1827 N N . HIS A 1 223 ? 8.821 7.623 -2.614 1.00 56.81 223 HIS A N 1
ATOM 1828 C CA . HIS A 1 223 ? 7.474 8.148 -2.611 1.00 56.81 223 HIS A CA 1
ATOM 1829 C C . HIS A 1 223 ? 6.932 8.297 -1.201 1.00 56.81 223 HIS A C 1
ATOM 1831 O O . HIS A 1 223 ? 7.338 7.577 -0.288 1.00 56.81 223 HIS A O 1
ATOM 1837 N N . GLU A 1 224 ? 6.015 9.246 -1.042 1.00 56.75 224 GLU A N 1
ATOM 1838 C CA . GLU A 1 224 ? 5.294 9.409 0.215 1.00 56.75 224 GLU A CA 1
ATOM 1839 C C . GLU A 1 224 ? 4.359 8.210 0.409 1.00 56.75 224 GLU A C 1
ATOM 1841 O O . GLU A 1 224 ? 4.226 7.705 1.521 1.00 56.75 224 GLU A O 1
ATOM 1846 N N . LEU A 1 225 ? 3.804 7.692 -0.698 1.00 65.56 225 LEU A N 1
ATOM 1847 C CA . LEU A 1 225 ? 3.064 6.432 -0.771 1.00 65.56 225 LEU A CA 1
ATOM 1848 C C . LEU A 1 225 ? 3.473 5.630 -2.006 1.00 65.56 225 LEU A C 1
ATOM 1850 O O . LEU A 1 225 ? 3.698 6.190 -3.077 1.00 65.56 225 LEU A O 1
ATOM 1854 N N . GLY A 1 226 ? 3.560 4.311 -1.872 1.00 71.62 226 GLY A N 1
ATOM 1855 C CA . GLY A 1 226 ? 3.944 3.439 -2.977 1.00 71.62 226 GLY A CA 1
ATOM 1856 C C . GLY A 1 226 ? 2.923 3.312 -4.089 1.00 71.62 226 GLY A C 1
ATOM 1857 O O . GLY A 1 226 ? 1.853 3.936 -4.093 1.00 71.62 226 GLY A O 1
ATOM 1858 N N . SER A 1 227 ? 3.330 2.534 -5.085 1.00 79.81 227 SER A N 1
ATOM 1859 C CA . SER A 1 227 ? 2.538 2.217 -6.271 1.00 79.81 227 SER A CA 1
ATOM 1860 C C . SER A 1 227 ? 1.221 1.523 -5.911 1.00 79.81 227 SER A C 1
ATOM 1862 O O . SER A 1 227 ? 1.012 1.109 -4.769 1.00 79.81 227 SER A O 1
ATOM 1864 N N . GLU A 1 228 ? 0.300 1.435 -6.872 1.00 86.38 228 GLU A N 1
ATOM 1865 C CA . GLU A 1 228 ? -0.963 0.709 -6.675 1.00 86.38 228 GLU A CA 1
ATOM 1866 C C . GLU A 1 228 ? -0.708 -0.754 -6.318 1.00 86.38 228 GLU A C 1
ATOM 1868 O O . GLU A 1 228 ? -1.336 -1.260 -5.408 1.00 86.38 228 GLU A O 1
ATOM 1873 N N . GLU A 1 229 ? 0.284 -1.399 -6.926 1.00 89.00 229 GLU A N 1
ATOM 1874 C CA . GLU A 1 229 ? 0.665 -2.788 -6.665 1.00 89.00 229 GLU A CA 1
ATOM 1875 C C . GLU A 1 229 ? 1.133 -2.993 -5.223 1.00 89.00 229 GLU A C 1
ATOM 1877 O O . GLU A 1 229 ? 0.786 -3.990 -4.595 1.00 89.00 229 GLU A O 1
ATOM 1882 N N . GLU A 1 230 ? 1.930 -2.058 -4.696 1.00 88.12 230 GLU A N 1
ATOM 1883 C CA . GLU A 1 230 ? 2.384 -2.088 -3.302 1.00 88.12 230 GLU A CA 1
ATOM 1884 C C . GLU A 1 230 ? 1.195 -1.889 -2.349 1.00 88.12 230 GLU A C 1
ATOM 1886 O O . GLU A 1 230 ? 1.058 -2.628 -1.377 1.00 88.12 230 GLU A O 1
ATOM 1891 N N . VAL A 1 231 ? 0.312 -0.925 -2.633 1.00 88.00 231 VAL A N 1
ATOM 1892 C CA . VAL A 1 231 ? -0.862 -0.634 -1.794 1.00 88.00 231 VAL A CA 1
ATOM 1893 C C . VAL A 1 231 ? -1.890 -1.763 -1.832 1.00 88.00 231 VAL A C 1
ATOM 1895 O O . VAL A 1 231 ? -2.327 -2.201 -0.770 1.00 88.00 231 VAL A O 1
ATOM 1898 N N . ASP A 1 232 ? -2.245 -2.251 -3.020 1.00 92.81 232 ASP A N 1
ATOM 1899 C CA . ASP A 1 232 ? -3.219 -3.325 -3.237 1.00 92.81 232 ASP A CA 1
ATOM 1900 C C . ASP A 1 232 ? -2.753 -4.611 -2.544 1.00 92.81 232 ASP A C 1
ATOM 1902 O O . ASP A 1 232 ? -3.541 -5.266 -1.859 1.00 92.81 232 ASP A O 1
ATOM 1906 N N . PHE A 1 233 ? -1.458 -4.940 -2.646 1.00 94.00 233 PHE A N 1
ATOM 1907 C CA . PHE A 1 233 ? -0.862 -6.059 -1.917 1.00 94.00 233 PHE A CA 1
ATOM 1908 C C . PHE A 1 233 ? -1.020 -5.898 -0.400 1.00 94.00 233 PHE A C 1
ATOM 1910 O O . PHE A 1 233 ? -1.537 -6.795 0.269 1.00 94.00 233 PHE A O 1
ATOM 1917 N N . MET A 1 234 ? -0.615 -4.751 0.151 1.00 91.06 234 MET A N 1
ATOM 1918 C CA . MET A 1 234 ? -0.698 -4.517 1.592 1.00 91.06 234 MET A CA 1
ATOM 1919 C C . MET A 1 234 ? -2.145 -4.488 2.105 1.00 91.06 234 MET A C 1
ATOM 1921 O O . MET A 1 234 ? -2.424 -4.975 3.201 1.00 91.06 234 MET A O 1
ATOM 1925 N N . ALA A 1 235 ? -3.072 -3.937 1.321 1.00 93.12 235 ALA A N 1
ATOM 1926 C CA . ALA A 1 235 ? -4.494 -3.924 1.633 1.00 93.12 235 ALA A CA 1
ATOM 1927 C C . ALA A 1 235 ? -5.087 -5.336 1.633 1.00 93.12 235 ALA A C 1
ATOM 1929 O O . ALA A 1 235 ? -5.830 -5.678 2.552 1.00 93.12 235 ALA A O 1
ATOM 1930 N N . ALA A 1 236 ? -4.708 -6.181 0.672 1.00 95.56 236 ALA A N 1
ATOM 1931 C CA . ALA A 1 236 ? -5.139 -7.574 0.632 1.00 95.56 236 ALA A CA 1
ATOM 1932 C C . ALA A 1 236 ? -4.570 -8.400 1.793 1.00 95.56 236 ALA A C 1
ATOM 1934 O O . ALA A 1 236 ? -5.298 -9.192 2.386 1.00 95.56 236 ALA A O 1
ATOM 1935 N N . VAL A 1 237 ? -3.309 -8.175 2.171 1.00 93.56 237 VAL A N 1
ATOM 1936 C CA . VAL A 1 237 ? -2.703 -8.790 3.362 1.00 93.56 237 VAL A CA 1
ATOM 1937 C C . VAL A 1 237 ? -3.455 -8.377 4.631 1.00 93.56 237 VAL A C 1
ATOM 1939 O O . VAL A 1 237 ? -3.858 -9.236 5.412 1.00 93.56 237 VAL A O 1
ATOM 1942 N N . ALA A 1 238 ? -3.734 -7.081 4.803 1.00 92.38 238 ALA A N 1
ATOM 1943 C CA . ALA A 1 238 ? -4.495 -6.582 5.946 1.00 92.38 238 ALA A CA 1
ATOM 1944 C C . ALA A 1 238 ? -5.920 -7.155 6.001 1.00 92.38 238 ALA A C 1
ATOM 1946 O O . ALA A 1 238 ? -6.405 -7.499 7.076 1.00 92.38 238 ALA A O 1
ATOM 1947 N N . ALA A 1 239 ? -6.583 -7.268 4.850 1.00 93.50 239 ALA A N 1
ATOM 1948 C CA . ALA A 1 239 ? -7.904 -7.871 4.741 1.00 93.50 239 ALA A CA 1
ATOM 1949 C C . ALA A 1 239 ? -7.870 -9.359 5.127 1.00 93.50 239 ALA A C 1
ATOM 1951 O O . ALA A 1 239 ? -8.701 -9.802 5.919 1.00 93.50 239 ALA A O 1
ATOM 1952 N N . GLU A 1 240 ? -6.885 -10.113 4.633 1.00 94.44 240 GLU A N 1
ATOM 1953 C CA . GLU A 1 240 ? -6.707 -11.531 4.956 1.00 94.44 240 GLU A CA 1
ATOM 1954 C C . GLU A 1 240 ? -6.448 -11.762 6.450 1.00 94.44 240 GLU A C 1
ATOM 1956 O O . GLU A 1 240 ? -7.028 -12.672 7.033 1.00 94.44 240 GLU A O 1
ATOM 1961 N N . GLU A 1 241 ? -5.634 -10.924 7.094 1.00 91.69 241 GLU A N 1
ATOM 1962 C CA . GLU A 1 241 ? -5.347 -11.024 8.534 1.00 91.69 241 GLU A CA 1
ATOM 1963 C C . GLU A 1 241 ? -6.593 -10.911 9.406 1.00 91.69 241 GLU A C 1
ATOM 1965 O O . GLU A 1 241 ? -6.652 -11.515 10.472 1.00 91.69 241 GLU A O 1
ATOM 1970 N N . THR A 1 242 ? -7.583 -10.148 8.947 1.00 91.00 242 THR A N 1
ATOM 1971 C CA . THR A 1 242 ? -8.829 -9.933 9.686 1.00 91.00 242 THR A CA 1
ATOM 1972 C C . THR A 1 242 ? -9.884 -11.009 9.445 1.00 91.00 242 THR A C 1
ATOM 1974 O O . THR A 1 242 ? -10.889 -11.033 10.158 1.00 91.00 242 THR A O 1
ATOM 1977 N N . LYS A 1 243 ? -9.679 -11.911 8.475 1.00 90.00 243 LYS A N 1
ATOM 1978 C CA . LYS A 1 243 ? -10.622 -13.004 8.208 1.00 90.00 243 LYS A CA 1
ATOM 1979 C C . LYS A 1 243 ? -10.699 -13.960 9.397 1.00 90.00 243 LYS A C 1
ATOM 1981 O O . LYS A 1 243 ? -9.691 -14.312 10.006 1.00 90.00 243 LYS A O 1
ATOM 1986 N N . GLY A 1 244 ? -11.910 -14.383 9.728 1.00 86.50 244 GLY A N 1
ATOM 1987 C CA . GLY A 1 244 ? -12.238 -15.241 10.861 1.00 86.50 244 GLY A CA 1
ATOM 1988 C C . GLY A 1 244 ? -12.236 -14.542 12.223 1.00 86.50 244 GLY A C 1
ATOM 1989 O O . GLY A 1 244 ? -12.511 -15.201 13.229 1.00 86.50 244 GLY A O 1
ATOM 1990 N N . TYR A 1 245 ? -11.953 -13.234 12.297 1.00 86.81 245 TYR A N 1
ATOM 1991 C CA . TYR A 1 245 ? -11.975 -12.483 13.554 1.00 86.81 245 TYR A CA 1
ATOM 1992 C C . TYR A 1 245 ? -13.280 -11.704 13.738 1.00 86.81 245 TYR A C 1
ATOM 1994 O O . TYR A 1 245 ? -13.695 -10.899 12.907 1.00 86.81 245 TYR A O 1
ATOM 2002 N N . SER A 1 246 ? -13.911 -11.908 14.896 1.00 86.38 246 SER A N 1
ATOM 2003 C CA . SER A 1 246 ? -14.994 -11.041 15.374 1.00 86.38 246 SER A CA 1
ATOM 2004 C C . SER A 1 246 ? -14.441 -9.683 15.818 1.00 86.38 246 SER A C 1
ATOM 2006 O O . SER A 1 246 ? -13.328 -9.610 16.342 1.00 86.38 246 SER A O 1
ATOM 2008 N N . MET A 1 247 ? -15.259 -8.630 15.705 1.00 86.81 247 MET A N 1
ATOM 2009 C CA . MET A 1 247 ? -14.961 -7.284 16.218 1.00 86.81 247 MET A CA 1
ATOM 2010 C C . MET A 1 247 ? -14.601 -7.276 17.714 1.00 86.81 247 MET A C 1
ATOM 2012 O O . MET A 1 247 ? -13.808 -6.447 18.157 1.00 86.81 247 MET A O 1
ATOM 2016 N N . ASP A 1 248 ? -15.129 -8.228 18.487 1.00 86.75 248 ASP A N 1
ATOM 2017 C CA . ASP A 1 248 ? -14.829 -8.362 19.918 1.00 86.75 248 ASP A CA 1
ATOM 2018 C C . ASP A 1 248 ? -13.495 -9.066 20.211 1.00 86.75 248 ASP A C 1
ATOM 2020 O O . ASP A 1 248 ? -12.972 -8.953 21.318 1.00 86.75 248 ASP A O 1
ATOM 2024 N N . ASN A 1 249 ? -12.916 -9.754 19.221 1.00 88.12 249 ASN A N 1
ATOM 2025 C CA . ASN A 1 249 ? -11.712 -10.582 19.364 1.00 88.12 249 ASN A CA 1
ATOM 2026 C C . ASN A 1 249 ? -10.505 -10.018 18.595 1.00 88.12 249 ASN A C 1
ATOM 2028 O O . ASN A 1 249 ? -9.562 -10.748 18.281 1.00 88.12 249 ASN A O 1
ATOM 2032 N N . LEU A 1 250 ? -10.524 -8.727 18.266 1.00 90.56 250 LEU A N 1
ATOM 2033 C CA . LEU A 1 250 ? -9.443 -8.084 17.530 1.00 90.56 250 LEU A CA 1
ATOM 2034 C C . LEU A 1 250 ? -8.163 -7.995 18.378 1.00 90.56 250 LEU A C 1
ATOM 2036 O O . LEU A 1 250 ? -8.100 -7.278 19.375 1.00 90.56 250 LEU A O 1
ATOM 2040 N N . ASP A 1 251 ? -7.103 -8.684 17.949 1.00 87.25 251 ASP A N 1
ATOM 2041 C CA . ASP A 1 251 ? -5.750 -8.447 18.460 1.00 87.25 251 ASP A CA 1
ATOM 2042 C C . ASP A 1 251 ? -5.155 -7.127 17.942 1.00 87.25 251 ASP A C 1
ATOM 2044 O O . ASP A 1 251 ? -4.577 -7.058 16.859 1.00 87.25 251 ASP A O 1
ATOM 2048 N N . TYR A 1 252 ? -5.222 -6.074 18.755 1.00 88.75 252 TYR A N 1
ATOM 2049 C CA . TYR A 1 252 ? -4.623 -4.768 18.451 1.00 88.75 252 TYR A CA 1
ATOM 2050 C C . TYR A 1 252 ? -3.084 -4.755 18.436 1.00 88.75 252 TYR A C 1
ATOM 2052 O O . TYR A 1 252 ? -2.473 -3.702 18.250 1.00 88.75 252 TYR A O 1
ATOM 2060 N N . ALA A 1 253 ? -2.428 -5.913 18.581 1.00 82.94 253 ALA A N 1
ATOM 2061 C CA . ALA A 1 253 ? -1.049 -6.076 18.143 1.00 82.94 253 ALA A CA 1
ATOM 2062 C C . ALA A 1 253 ? -0.924 -6.080 16.610 1.00 82.94 253 ALA A C 1
ATOM 2064 O O . ALA A 1 253 ? 0.176 -5.853 16.113 1.00 82.94 253 ALA A O 1
ATOM 2065 N N . LEU A 1 254 ? -1.990 -6.318 15.847 1.00 84.38 254 LEU A N 1
ATOM 2066 C CA . LEU A 1 254 ? -1.983 -6.234 14.389 1.00 84.38 254 LEU A CA 1
ATOM 2067 C C . LEU A 1 254 ? -2.568 -4.891 13.943 1.00 84.38 254 LEU A C 1
ATOM 2069 O O . LEU A 1 254 ? -3.629 -4.467 14.400 1.00 84.38 254 LEU A O 1
ATOM 2073 N N . ARG A 1 255 ? -1.885 -4.204 13.020 1.00 85.69 255 ARG A N 1
ATOM 2074 C CA . ARG A 1 255 ? -2.376 -2.914 12.509 1.00 85.69 255 ARG A CA 1
ATOM 2075 C C . ARG A 1 255 ? -3.684 -3.073 11.734 1.00 85.69 255 ARG A C 1
ATOM 2077 O O . ARG A 1 255 ? -4.552 -2.220 11.854 1.00 85.69 255 ARG A O 1
ATOM 2084 N N . SER A 1 256 ? -3.834 -4.154 10.977 1.00 89.75 256 SER A N 1
ATOM 2085 C CA . SER A 1 256 ? -5.078 -4.518 10.291 1.00 89.75 256 SER A CA 1
ATOM 2086 C C . SER A 1 256 ? -6.263 -4.596 11.258 1.00 89.75 256 SER A C 1
ATOM 2088 O O . SER A 1 256 ? -7.317 -4.036 10.980 1.00 89.75 256 SER A O 1
ATOM 2090 N N . HIS A 1 257 ? -6.057 -5.164 12.446 1.00 92.06 257 HIS A N 1
ATOM 2091 C CA . HIS A 1 257 ? -7.065 -5.245 13.502 1.00 92.06 257 HIS A CA 1
ATOM 2092 C C . HIS A 1 257 ? -7.353 -3.887 14.153 1.00 92.06 257 HIS A C 1
ATOM 2094 O O . HIS A 1 257 ? -8.508 -3.576 14.430 1.00 92.06 257 HIS A O 1
ATOM 2100 N N . MET A 1 258 ? -6.336 -3.041 14.362 1.00 92.31 258 MET A N 1
ATOM 2101 C CA . MET A 1 258 ? -6.554 -1.651 14.796 1.00 92.31 258 MET A CA 1
ATOM 2102 C C . MET A 1 258 ? -7.412 -0.883 13.781 1.00 92.31 258 MET A C 1
ATOM 2104 O O . MET A 1 258 ? -8.360 -0.202 14.163 1.00 92.31 258 MET A O 1
ATOM 2108 N N . LEU A 1 259 ? -7.091 -1.011 12.491 1.00 93.56 259 LEU A N 1
ATOM 2109 C CA . LEU A 1 259 ? -7.797 -0.340 11.400 1.00 93.56 259 LEU A CA 1
ATOM 2110 C C . LEU A 1 259 ? -9.227 -0.871 11.241 1.00 93.56 259 LEU A C 1
ATOM 2112 O O . LEU A 1 259 ? -10.137 -0.067 11.081 1.00 93.56 259 LEU A O 1
ATOM 2116 N N . LEU A 1 260 ? -9.451 -2.183 11.365 1.00 94.62 260 LEU A N 1
ATOM 2117 C CA . LEU A 1 260 ? -10.797 -2.761 11.382 1.00 94.62 260 LEU A CA 1
ATOM 2118 C C . LEU A 1 260 ? -11.603 -2.291 12.602 1.00 94.62 260 LEU A C 1
ATOM 2120 O O . LEU A 1 260 ? -12.770 -1.935 12.468 1.00 94.62 260 LEU A O 1
ATOM 2124 N N . GLY A 1 261 ? -10.976 -2.225 13.780 1.00 95.12 261 GLY A N 1
ATOM 2125 C CA . GLY A 1 261 ? -11.607 -1.721 15.000 1.00 95.12 261 GLY A CA 1
ATOM 2126 C C . GLY A 1 261 ? -12.064 -0.265 14.876 1.00 95.12 261 GLY A C 1
ATOM 2127 O O . GLY A 1 261 ? -13.180 0.054 15.286 1.00 95.12 261 GLY A O 1
ATOM 2128 N N . LEU A 1 262 ? -11.235 0.595 14.271 1.00 95.50 262 LEU A N 1
ATOM 2129 C CA . LEU A 1 262 ? -11.594 1.981 13.949 1.00 95.50 262 LEU A CA 1
ATOM 2130 C C . LEU A 1 262 ? -12.656 2.081 12.860 1.00 95.50 262 LEU A C 1
ATOM 2132 O O . LEU A 1 262 ? -13.548 2.920 12.959 1.00 95.50 262 LEU A O 1
ATOM 2136 N N . LEU A 1 263 ? -12.573 1.224 11.841 1.00 95.44 263 LEU A N 1
ATOM 2137 C CA . LEU A 1 263 ? -13.577 1.168 10.793 1.00 95.44 263 LEU A CA 1
ATOM 2138 C C . LEU A 1 263 ? -14.941 0.796 11.373 1.00 95.44 263 LEU A C 1
ATOM 2140 O O . LEU A 1 263 ? -15.920 1.383 10.959 1.00 95.44 263 LEU A O 1
ATOM 2144 N N . GLY A 1 264 ? -15.024 -0.104 12.355 1.00 94.06 264 GLY A N 1
ATOM 2145 C CA . GLY A 1 264 ? -16.276 -0.340 13.081 1.00 94.06 264 GLY A CA 1
ATOM 2146 C C . GLY A 1 264 ? -16.745 0.899 13.848 1.00 94.06 264 GLY A C 1
ATOM 2147 O O . GLY A 1 264 ? -17.906 1.284 13.752 1.00 94.06 264 GLY A O 1
ATOM 2148 N N . ALA A 1 265 ? -15.829 1.585 14.541 1.00 95.19 265 ALA A N 1
ATOM 2149 C CA . ALA A 1 265 ? -16.160 2.763 15.345 1.00 95.19 265 ALA A CA 1
ATOM 2150 C C . ALA A 1 265 ? -16.787 3.915 14.540 1.00 95.19 265 ALA A C 1
ATOM 2152 O O . ALA A 1 265 ? -17.591 4.662 15.091 1.00 95.19 265 ALA A O 1
ATOM 2153 N N . VAL A 1 266 ? -16.451 4.085 13.253 1.00 95.12 266 VAL A N 1
ATOM 2154 C CA . VAL A 1 266 ? -17.046 5.163 12.437 1.00 95.12 266 VAL A CA 1
ATOM 2155 C C . VAL A 1 266 ? -18.530 4.949 12.110 1.00 95.12 266 VAL A C 1
ATOM 2157 O O . VAL A 1 266 ? -19.181 5.908 11.710 1.00 95.12 266 VAL A O 1
ATOM 2160 N N . PHE A 1 267 ? -19.071 3.743 12.305 1.00 94.38 267 PHE A N 1
ATOM 2161 C CA . PHE A 1 267 ? -20.500 3.445 12.123 1.00 94.38 267 PHE A CA 1
ATOM 2162 C C . PHE A 1 267 ? -21.289 3.460 13.436 1.00 94.38 267 PHE A C 1
ATOM 2164 O O . PHE A 1 267 ? -22.517 3.380 13.420 1.00 94.38 267 PHE A O 1
ATOM 2171 N N . GLU A 1 268 ? -20.603 3.555 14.573 1.00 93.25 268 GLU A N 1
ATOM 2172 C CA . GLU A 1 268 ? -21.238 3.585 15.884 1.00 93.25 268 GLU A CA 1
ATOM 2173 C C . GLU A 1 268 ? -21.684 5.000 16.260 1.00 93.25 268 GLU A C 1
ATOM 2175 O O . GLU A 1 268 ? -21.093 6.006 15.857 1.00 93.25 268 GLU A O 1
ATOM 2180 N N . GLN A 1 269 ? -22.720 5.075 17.093 1.00 92.12 269 GLN A N 1
ATOM 2181 C CA . GLN A 1 269 ? -23.152 6.319 17.731 1.00 92.12 269 GLN A CA 1
ATOM 2182 C C . GLN A 1 269 ? -22.547 6.442 19.130 1.00 92.12 269 GLN A C 1
ATOM 2184 O O . GLN A 1 269 ? -22.104 5.464 19.736 1.00 92.12 269 GLN A O 1
ATOM 2189 N N . GLU A 1 270 ? -22.537 7.655 19.678 1.00 93.62 270 GLU A N 1
ATOM 2190 C CA . GLU A 1 270 ? -22.136 7.845 21.072 1.00 93.62 270 GLU A CA 1
ATOM 2191 C C . GLU A 1 270 ? -23.143 7.174 22.029 1.00 93.62 270 GLU A C 1
ATOM 2193 O O . GLU A 1 270 ? -24.353 7.252 21.794 1.00 93.62 270 GLU A O 1
ATOM 2198 N N . PRO A 1 271 ? -22.684 6.532 23.123 1.00 94.56 271 PRO A N 1
ATOM 2199 C CA . PRO A 1 271 ? -21.298 6.471 23.616 1.00 94.56 271 PRO A CA 1
ATOM 2200 C C . PRO A 1 271 ? -20.454 5.309 23.053 1.00 94.56 271 PRO A C 1
ATOM 2202 O O . PRO A 1 271 ? -19.246 5.269 23.284 1.00 94.56 271 PRO A O 1
ATOM 2205 N N . ALA A 1 272 ? -21.063 4.369 22.321 1.00 95.06 272 ALA A N 1
ATOM 2206 C CA . ALA A 1 272 ? -20.404 3.152 21.833 1.00 95.06 272 ALA A CA 1
ATOM 2207 C C . ALA A 1 272 ? -19.195 3.457 20.932 1.00 95.06 272 ALA A C 1
ATOM 2209 O O . ALA A 1 272 ? -18.164 2.784 21.011 1.00 95.06 272 ALA A O 1
ATOM 2210 N N . ARG A 1 273 ? -19.287 4.525 20.131 1.00 95.00 273 ARG A N 1
ATOM 2211 C CA . ARG A 1 273 ? -18.177 5.039 19.323 1.00 95.00 273 ARG A CA 1
ATOM 2212 C C . ARG A 1 273 ? -16.949 5.366 20.170 1.00 95.00 273 ARG A C 1
ATOM 2214 O O . ARG A 1 273 ? -15.866 4.851 19.887 1.00 95.00 273 ARG A O 1
ATOM 2221 N N . SER A 1 274 ? -17.110 6.184 21.211 1.00 95.94 274 SER A N 1
ATOM 2222 C CA . SER A 1 274 ? -16.012 6.542 22.116 1.00 95.94 274 SER A CA 1
ATOM 2223 C C . SER A 1 274 ? -15.439 5.316 22.829 1.00 95.94 274 SER A C 1
ATOM 2225 O O . SER A 1 274 ? -14.222 5.150 22.879 1.00 95.94 274 SER A O 1
ATOM 2227 N N . GLU A 1 275 ? -16.295 4.403 23.298 1.00 95.81 275 GLU A N 1
ATOM 2228 C CA . GLU A 1 275 ? -15.854 3.169 23.960 1.00 95.81 275 GLU A CA 1
ATOM 2229 C C . GLU A 1 275 ? -14.995 2.282 23.046 1.00 95.81 275 GLU A C 1
ATOM 2231 O O . GLU A 1 275 ? -13.984 1.721 23.484 1.00 95.81 275 GLU A O 1
ATOM 2236 N N . GLN A 1 276 ? -15.368 2.163 21.769 1.00 95.06 276 GLN A N 1
ATOM 2237 C CA . GLN A 1 276 ? -14.612 1.393 20.786 1.00 95.06 276 GLN A CA 1
ATOM 2238 C C . GLN A 1 276 ? -13.274 2.065 20.445 1.00 95.06 276 GLN A C 1
ATOM 2240 O O . GLN A 1 276 ? -12.247 1.383 20.387 1.00 95.06 276 GLN A O 1
ATOM 2245 N N . ILE A 1 277 ? -13.247 3.391 20.276 1.00 96.75 277 ILE A N 1
ATOM 2246 C CA . ILE A 1 277 ? -12.000 4.146 20.055 1.00 96.75 277 ILE A CA 1
ATOM 2247 C C . ILE A 1 277 ? -11.052 3.965 21.248 1.00 96.75 277 ILE A C 1
ATOM 2249 O O . ILE A 1 277 ? -9.874 3.655 21.054 1.00 96.75 277 ILE A O 1
ATOM 2253 N N . ASP A 1 278 ? -11.564 4.059 22.476 1.00 96.44 278 ASP A N 1
ATOM 2254 C CA . ASP A 1 278 ? -10.785 3.848 23.699 1.00 96.44 278 ASP A CA 1
ATOM 2255 C C . ASP A 1 278 ? -10.287 2.405 23.838 1.00 96.44 278 ASP A C 1
ATOM 2257 O O . ASP A 1 278 ? -9.189 2.162 24.355 1.00 96.44 278 ASP A O 1
ATOM 2261 N N . ARG A 1 279 ? -11.067 1.424 23.367 1.00 95.88 279 ARG A N 1
ATOM 2262 C CA . ARG A 1 279 ? -10.654 0.016 23.302 1.00 95.88 279 ARG A CA 1
ATOM 2263 C C . ARG A 1 279 ? -9.466 -0.159 22.353 1.00 95.88 279 ARG A C 1
ATOM 2265 O O . ARG A 1 279 ? -8.470 -0.763 22.753 1.00 95.88 279 ARG A O 1
ATOM 2272 N N . VAL A 1 280 ? -9.538 0.407 21.144 1.00 95.38 280 VAL A N 1
ATOM 2273 C CA . VAL A 1 280 ? -8.434 0.379 20.166 1.00 95.38 280 VAL A CA 1
ATOM 2274 C C . VAL A 1 280 ? -7.205 1.100 20.723 1.00 95.38 280 VAL A C 1
ATOM 2276 O O . VAL A 1 280 ? -6.105 0.552 20.662 1.00 95.38 280 VAL A O 1
ATOM 2279 N N . LYS A 1 281 ? -7.377 2.295 21.308 1.00 95.12 281 LYS A N 1
ATOM 2280 C CA . LYS A 1 281 ? -6.291 3.095 21.895 1.00 95.12 281 LYS A CA 1
ATOM 2281 C C . LYS A 1 281 ? -5.536 2.316 22.966 1.00 95.12 281 LYS A C 1
ATOM 2283 O O . LYS A 1 281 ? -4.323 2.141 22.855 1.00 95.12 281 LYS A O 1
ATOM 2288 N N . ARG A 1 282 ? -6.251 1.828 23.988 1.00 95.44 282 ARG A N 1
ATOM 2289 C CA . ARG A 1 282 ? -5.646 1.073 25.095 1.00 95.44 282 ARG A CA 1
ATOM 2290 C C . ARG A 1 282 ? -4.966 -0.189 24.591 1.00 95.44 282 ARG A C 1
ATOM 2292 O O . ARG A 1 282 ? -3.796 -0.394 24.894 1.00 95.44 282 ARG A O 1
ATOM 2299 N N . GLY A 1 283 ? -5.651 -0.970 23.754 1.00 92.00 283 GLY A N 1
ATOM 2300 C CA . GLY A 1 283 ? -5.088 -2.190 23.184 1.00 92.00 283 GLY A CA 1
ATOM 2301 C C . GLY A 1 283 ? -3.810 -1.928 22.384 1.00 92.00 283 GLY A C 1
ATOM 2302 O O . GLY A 1 283 ? -2.812 -2.620 22.570 1.00 92.00 283 GLY A O 1
ATOM 2303 N N . ALA A 1 284 ? -3.797 -0.894 21.544 1.00 89.12 284 ALA A N 1
ATOM 2304 C CA . ALA A 1 284 ? -2.617 -0.524 20.772 1.00 89.12 284 ALA A CA 1
ATOM 2305 C C . ALA A 1 284 ? -1.449 -0.070 21.667 1.00 89.12 284 ALA A C 1
ATOM 2307 O O . ALA A 1 284 ? -0.314 -0.481 21.423 1.00 89.12 284 ALA A O 1
ATOM 2308 N N . ILE A 1 285 ? -1.698 0.725 22.713 1.00 88.25 285 ILE A N 1
ATOM 2309 C CA . ILE A 1 285 ? -0.658 1.179 23.657 1.00 88.25 285 ILE A CA 1
ATOM 2310 C C . ILE A 1 285 ? -0.102 0.004 24.472 1.00 88.25 285 ILE A C 1
ATOM 2312 O O . ILE A 1 285 ? 1.114 -0.179 24.557 1.00 88.25 285 ILE A O 1
ATOM 2316 N N . GLU A 1 286 ? -0.971 -0.843 25.026 1.00 90.75 286 GLU A N 1
ATOM 2317 C CA . GLU A 1 286 ? -0.576 -2.017 25.817 1.00 90.75 286 GLU A CA 1
ATOM 2318 C C . GLU A 1 286 ? 0.308 -2.974 25.005 1.00 90.75 286 GLU A C 1
ATOM 2320 O O . GLU A 1 286 ? 1.321 -3.482 25.499 1.00 90.75 286 GLU A O 1
ATOM 2325 N N . LYS A 1 287 ? -0.028 -3.162 23.724 1.00 85.25 287 LYS A N 1
ATOM 2326 C CA . LYS A 1 287 ? 0.740 -3.972 22.768 1.00 85.25 287 LYS A CA 1
ATOM 2327 C C . LYS A 1 287 ? 1.954 -3.238 22.179 1.00 85.25 287 LYS A C 1
ATOM 2329 O O . LYS A 1 287 ? 2.663 -3.816 21.358 1.00 85.25 287 LYS A O 1
ATOM 2334 N N . GLY A 1 288 ? 2.211 -1.994 22.591 1.00 80.75 288 GLY A N 1
ATOM 2335 C CA . GLY A 1 288 ? 3.351 -1.177 22.164 1.00 80.75 288 GLY A CA 1
ATOM 2336 C C . GLY A 1 288 ? 3.276 -0.675 20.719 1.00 80.75 288 GLY A C 1
ATOM 2337 O O . GLY A 1 288 ? 4.297 -0.323 20.138 1.00 80.75 288 GLY A O 1
ATOM 2338 N N . ARG A 1 289 ? 2.090 -0.674 20.104 1.00 78.69 289 ARG A N 1
ATOM 2339 C CA . ARG A 1 289 ? 1.881 -0.210 18.724 1.00 78.69 289 ARG A CA 1
ATOM 2340 C C . ARG A 1 289 ? 1.771 1.292 18.587 1.00 78.69 289 ARG A C 1
ATOM 2342 O O . ARG A 1 289 ? 2.165 1.817 17.549 1.00 78.69 289 ARG A O 1
ATOM 2349 N N . LEU A 1 290 ? 1.232 1.947 19.604 1.00 81.38 290 LEU A N 1
ATOM 2350 C CA . LEU A 1 290 ? 1.167 3.396 19.700 1.00 81.38 290 LEU A CA 1
ATOM 2351 C C . LEU A 1 290 ? 1.827 3.827 21.002 1.00 81.38 290 LEU A C 1
ATOM 2353 O O . LEU A 1 290 ? 1.764 3.114 22.005 1.00 81.38 290 LEU A O 1
ATOM 2357 N N . GLU A 1 291 ? 2.455 4.993 20.974 1.00 83.12 291 GLU A N 1
ATOM 2358 C CA . GLU A 1 291 ? 2.925 5.648 22.187 1.00 83.12 291 GLU A CA 1
ATOM 2359 C C . GLU A 1 291 ? 1.793 6.531 22.702 1.00 83.12 291 GLU A C 1
ATOM 2361 O O . GLU A 1 291 ? 1.026 7.105 21.929 1.00 83.12 291 GLU A O 1
ATOM 2366 N N . GLU A 1 292 ? 1.668 6.647 24.018 1.00 86.50 292 GLU A N 1
ATOM 2367 C CA . GLU A 1 292 ? 0.574 7.406 24.626 1.00 86.50 292 GLU A CA 1
ATOM 2368 C C . GLU A 1 292 ? 0.536 8.865 24.136 1.00 86.50 292 GLU A C 1
ATOM 2370 O O . GLU A 1 292 ? -0.536 9.394 23.854 1.00 86.50 292 GLU A O 1
ATOM 2375 N N . GLU A 1 293 ? 1.708 9.469 23.920 1.00 84.56 293 GLU A N 1
ATOM 2376 C CA . GLU A 1 293 ? 1.871 10.844 23.434 1.00 84.56 293 GLU A CA 1
ATOM 2377 C C . GLU A 1 293 ? 1.391 11.086 21.993 1.00 84.56 293 GLU A C 1
ATOM 2379 O O . GLU A 1 293 ? 1.099 12.227 21.631 1.00 84.56 293 GLU A O 1
ATOM 2384 N N . ASN A 1 294 ? 1.306 10.043 21.159 1.00 82.38 294 ASN A N 1
ATOM 2385 C CA . ASN A 1 294 ? 0.939 10.163 19.744 1.00 82.38 294 ASN A CA 1
ATOM 2386 C C . ASN A 1 294 ? -0.328 9.385 19.357 1.00 82.38 294 ASN A C 1
ATOM 2388 O O . ASN A 1 294 ? -0.831 9.561 18.242 1.00 82.38 294 ASN A O 1
ATOM 2392 N N . ALA A 1 295 ? -0.877 8.578 20.269 1.00 86.44 295 ALA A N 1
ATOM 2393 C CA . ALA A 1 295 ? -2.031 7.731 20.004 1.00 86.44 295 ALA A CA 1
ATOM 2394 C C . ALA A 1 295 ? -3.262 8.538 19.561 1.00 86.44 295 ALA A C 1
ATOM 2396 O O . ALA A 1 295 ? -3.869 8.204 18.546 1.00 86.44 295 ALA A O 1
ATOM 2397 N N . ASP A 1 296 ? -3.596 9.630 20.256 1.00 88.56 296 ASP A N 1
ATOM 2398 C CA . ASP A 1 296 ? -4.775 10.448 19.927 1.00 88.56 296 ASP A CA 1
ATOM 2399 C C . ASP A 1 296 ? -4.671 11.107 18.550 1.00 88.56 296 ASP A C 1
ATOM 2401 O O . ASP A 1 296 ? -5.634 11.130 17.781 1.00 88.56 296 ASP A O 1
ATOM 2405 N N . GLU A 1 297 ? -3.484 11.612 18.205 1.00 84.75 297 GLU A N 1
ATOM 2406 C CA . GLU A 1 297 ? -3.233 12.202 16.892 1.00 84.75 297 GLU A CA 1
ATOM 2407 C C . GLU A 1 297 ? -3.389 11.153 15.784 1.00 84.75 297 GLU A C 1
ATOM 2409 O O . GLU A 1 297 ? -4.026 11.422 14.762 1.00 84.75 297 GLU A O 1
ATOM 2414 N N . TRP A 1 298 ? -2.848 9.949 15.998 1.00 87.06 298 TRP A N 1
ATOM 2415 C CA . TRP A 1 298 ? -2.948 8.854 15.039 1.00 87.06 298 TRP A CA 1
ATOM 2416 C C . TRP A 1 298 ? -4.398 8.402 14.832 1.00 87.06 298 TRP A C 1
ATOM 2418 O O . TRP A 1 298 ? -4.846 8.333 13.686 1.00 87.06 298 TRP A O 1
ATOM 2428 N N . LEU A 1 299 ? -5.141 8.155 15.919 1.00 90.25 299 LEU A N 1
ATOM 2429 C CA . LEU A 1 299 ? -6.539 7.707 15.875 1.00 90.25 299 LEU A CA 1
ATOM 2430 C C . LEU A 1 299 ? -7.418 8.741 15.168 1.00 90.25 299 LEU A C 1
ATOM 2432 O O . LEU A 1 299 ? -8.166 8.386 14.261 1.00 90.25 299 LEU A O 1
ATOM 2436 N N . ARG A 1 300 ? -7.273 10.028 15.511 1.00 88.88 300 ARG A N 1
ATOM 2437 C CA . ARG A 1 300 ? -8.012 11.124 14.869 1.00 88.88 300 ARG A CA 1
ATOM 2438 C C . ARG A 1 300 ? -7.758 11.180 13.364 1.00 88.88 300 ARG A C 1
ATOM 2440 O O . ARG A 1 300 ? -8.699 11.338 12.593 1.00 88.88 300 ARG A O 1
ATOM 2447 N N . ASN A 1 301 ? -6.502 11.055 12.937 1.00 86.56 301 ASN A N 1
ATOM 2448 C CA . ASN A 1 301 ? -6.173 11.101 11.515 1.00 86.56 301 ASN A CA 1
ATOM 2449 C C . ASN A 1 301 ? -6.674 9.853 10.768 1.00 86.56 301 ASN A C 1
ATOM 2451 O O . ASN A 1 301 ? -7.161 9.981 9.648 1.00 86.56 301 ASN A O 1
ATOM 2455 N N . ALA A 1 302 ? -6.592 8.665 11.376 1.00 89.75 302 ALA A N 1
ATOM 2456 C CA . ALA A 1 302 ? -7.127 7.435 10.792 1.00 89.75 302 ALA A CA 1
ATOM 2457 C C . ALA A 1 302 ? -8.660 7.488 10.656 1.00 89.75 302 ALA A C 1
ATOM 2459 O O . ALA A 1 302 ? -9.190 7.179 9.591 1.00 89.75 302 ALA A O 1
ATOM 2460 N N . LEU A 1 303 ? -9.367 7.960 11.688 1.00 92.19 303 LEU A N 1
ATOM 2461 C CA . LEU A 1 303 ? -10.819 8.155 11.658 1.00 92.19 303 LEU A CA 1
ATOM 2462 C C . LEU A 1 303 ? -11.235 9.141 10.563 1.00 92.19 303 LEU A C 1
ATOM 2464 O O . LEU A 1 303 ? -12.112 8.817 9.772 1.00 92.19 303 LEU A O 1
ATOM 2468 N N . ALA A 1 304 ? -10.549 10.280 10.430 1.00 89.25 304 ALA A N 1
ATOM 2469 C CA . ALA A 1 304 ? -10.855 11.276 9.397 1.00 89.25 304 ALA A CA 1
ATOM 2470 C C . ALA A 1 304 ? -10.753 10.732 7.955 1.00 89.25 304 ALA A C 1
ATOM 2472 O O . ALA A 1 304 ? -11.358 11.284 7.037 1.00 89.25 304 ALA A O 1
ATOM 2473 N N . VAL A 1 305 ? -9.979 9.663 7.737 1.00 88.00 305 VAL A N 1
ATOM 2474 C CA . VAL A 1 305 ? -9.922 8.950 6.451 1.00 88.00 305 VAL A CA 1
ATOM 2475 C C . VAL A 1 305 ? -11.096 7.994 6.275 1.00 88.00 305 VAL A C 1
ATOM 2477 O O . VAL A 1 305 ? -11.587 7.838 5.162 1.00 88.00 305 VAL A O 1
ATOM 2480 N N . MET A 1 306 ? -11.514 7.327 7.350 1.00 92.81 306 MET A N 1
ATOM 2481 C CA . MET A 1 306 ? -12.526 6.268 7.317 1.00 92.81 306 MET A CA 1
ATOM 2482 C C . MET A 1 306 ? -13.961 6.803 7.386 1.00 92.81 306 MET A C 1
ATOM 2484 O O . MET A 1 306 ? -14.858 6.203 6.802 1.00 92.81 306 MET A O 1
ATOM 2488 N N . GLU A 1 307 ? -14.186 7.942 8.043 1.00 92.25 307 GLU A N 1
ATOM 2489 C CA . GLU A 1 307 ? -15.506 8.567 8.219 1.00 92.25 307 GLU A CA 1
ATOM 2490 C C . GLU A 1 307 ? -16.300 8.744 6.907 1.00 92.25 307 GLU A C 1
ATOM 2492 O O . GLU A 1 307 ? -17.478 8.379 6.883 1.00 92.25 307 GLU A O 1
ATOM 2497 N N . PRO A 1 308 ? -15.709 9.205 5.782 1.00 90.75 308 PRO A N 1
ATOM 2498 C CA . PRO A 1 308 ? -16.430 9.304 4.511 1.00 90.75 308 PRO A CA 1
ATOM 2499 C C . PRO A 1 308 ? -17.019 7.977 4.012 1.00 90.75 308 PRO A C 1
ATOM 2501 O O . PRO A 1 308 ? -18.036 7.979 3.320 1.00 90.75 308 PRO A O 1
ATOM 2504 N N . TYR A 1 309 ? -16.413 6.840 4.367 1.00 90.38 309 TYR A N 1
ATOM 2505 C CA . TYR A 1 309 ? -16.900 5.523 3.960 1.00 90.38 309 TYR A CA 1
ATOM 2506 C C . TYR A 1 309 ? -18.109 5.076 4.777 1.00 90.38 309 TYR A C 1
ATOM 2508 O O . TYR A 1 309 ? -18.964 4.393 4.221 1.00 90.38 309 TYR A O 1
ATOM 2516 N N . ALA A 1 310 ? -18.225 5.494 6.039 1.00 85.38 310 ALA A N 1
ATOM 2517 C CA . ALA A 1 310 ? -19.440 5.291 6.826 1.00 85.38 310 ALA A CA 1
ATOM 2518 C C . ALA A 1 310 ? -20.588 6.185 6.336 1.00 85.38 310 ALA A C 1
ATOM 2520 O O . ALA A 1 310 ? -21.727 5.753 6.273 1.00 85.38 310 ALA A O 1
ATOM 2521 N N . LEU A 1 311 ? -20.305 7.408 5.879 1.00 80.56 311 LEU A N 1
ATOM 2522 C CA . LEU A 1 311 ? -21.345 8.250 5.270 1.00 80.56 311 LEU A CA 1
ATOM 2523 C C . LEU A 1 311 ? -21.884 7.664 3.956 1.00 80.56 311 LEU A C 1
ATOM 2525 O O . LEU A 1 311 ? -23.053 7.845 3.627 1.00 80.56 311 LEU A O 1
ATOM 2529 N N . ALA A 1 312 ? -21.028 6.981 3.192 1.00 82.00 312 ALA A N 1
ATOM 2530 C CA . ALA A 1 312 ? -21.417 6.324 1.948 1.00 82.00 312 ALA A CA 1
ATOM 2531 C C . ALA A 1 312 ? -22.101 4.962 2.165 1.00 82.00 312 ALA A C 1
ATOM 2533 O O . ALA A 1 312 ? -22.868 4.524 1.308 1.00 82.00 312 ALA A O 1
ATOM 2534 N N . ASN A 1 313 ? -21.816 4.287 3.282 1.00 76.75 313 ASN A N 1
ATOM 2535 C CA . ASN A 1 313 ? -22.388 2.997 3.650 1.00 76.75 313 ASN A CA 1
ATOM 2536 C C . ASN A 1 313 ? -23.193 3.200 4.939 1.00 76.75 313 ASN A C 1
ATOM 2538 O O . ASN A 1 313 ? -22.633 3.184 6.019 1.00 76.75 313 ASN A O 1
ATOM 2542 N N . ASP A 1 314 ? -24.502 3.408 4.831 1.00 77.94 314 ASP A N 1
ATOM 2543 C CA . ASP A 1 314 ? -25.385 3.787 5.954 1.00 77.94 314 ASP A CA 1
ATOM 2544 C C . ASP A 1 314 ? -25.309 2.841 7.179 1.00 77.94 314 ASP A C 1
ATOM 2546 O O . ASP A 1 314 ? -25.604 3.228 8.306 1.00 77.94 314 ASP A O 1
ATOM 2550 N N . VAL A 1 315 ? -24.892 1.585 6.971 1.00 88.06 315 VAL A N 1
ATOM 2551 C CA . VAL A 1 315 ? -24.803 0.553 8.011 1.00 88.06 315 VAL A CA 1
ATOM 2552 C C . VAL A 1 315 ? -23.474 -0.191 7.914 1.00 88.06 315 VAL A C 1
ATOM 2554 O O . VAL A 1 315 ? -23.002 -0.505 6.817 1.00 88.06 315 VAL A O 1
ATOM 2557 N N . PHE A 1 316 ? -22.882 -0.513 9.070 1.00 89.00 316 PHE A N 1
ATOM 2558 C CA . PHE A 1 316 ? -21.680 -1.341 9.116 1.00 89.00 316 PHE A CA 1
ATOM 2559 C C . PHE A 1 316 ? -21.995 -2.744 8.591 1.00 89.00 316 PHE A C 1
ATOM 2561 O O . PHE A 1 316 ? -23.001 -3.325 9.011 1.00 89.00 316 PHE A O 1
ATOM 2568 N N . PRO A 1 317 ? -21.170 -3.329 7.705 1.00 90.94 317 PRO A N 1
ATOM 2569 C CA . PRO A 1 317 ? -21.551 -4.588 7.093 1.00 90.94 317 PRO A CA 1
ATOM 2570 C C . PRO A 1 317 ? -21.737 -5.730 8.104 1.00 90.94 317 PRO A C 1
ATOM 2572 O O . PRO A 1 317 ? -20.911 -5.963 8.996 1.00 90.94 317 PRO A O 1
ATOM 2575 N N . ALA A 1 318 ? -22.851 -6.451 7.959 1.00 87.44 318 ALA A N 1
ATOM 2576 C CA . ALA A 1 318 ? -23.268 -7.485 8.904 1.00 87.44 318 ALA A CA 1
ATOM 2577 C C . ALA A 1 318 ? -22.456 -8.774 8.736 1.00 87.44 318 ALA A C 1
ATOM 2579 O O . ALA A 1 318 ? -22.155 -9.459 9.721 1.00 87.44 318 ALA A O 1
ATOM 2580 N N . THR A 1 319 ? -22.064 -9.096 7.504 1.00 89.94 319 THR A N 1
ATOM 2581 C CA . THR A 1 319 ? -21.265 -10.287 7.214 1.00 89.94 319 THR A CA 1
ATOM 2582 C C . THR A 1 319 ? -19.771 -9.990 7.287 1.00 89.94 319 THR A C 1
ATOM 2584 O O . THR A 1 319 ? -19.325 -8.855 7.122 1.00 89.94 319 THR A O 1
ATOM 2587 N N . GLU A 1 320 ? -18.981 -11.024 7.568 1.00 90.44 320 GLU A N 1
ATOM 2588 C CA . GLU A 1 320 ? -17.523 -10.919 7.553 1.00 90.44 320 GLU A CA 1
ATOM 2589 C C . GLU A 1 320 ? -17.004 -10.525 6.168 1.00 90.44 320 GLU A C 1
ATOM 2591 O O . GLU A 1 320 ? -16.253 -9.560 6.065 1.00 90.44 320 GLU A O 1
ATOM 2596 N N . ASP A 1 321 ? -17.472 -11.200 5.116 1.00 90.19 321 ASP A N 1
ATOM 2597 C CA . ASP A 1 321 ? -17.032 -10.959 3.739 1.00 90.19 321 ASP A CA 1
ATOM 2598 C C . ASP A 1 321 ? -17.230 -9.499 3.314 1.00 90.19 321 ASP A C 1
ATOM 2600 O O . ASP A 1 321 ? -16.334 -8.890 2.726 1.00 90.19 321 ASP A O 1
ATOM 2604 N N . GLU A 1 322 ? -18.373 -8.897 3.655 1.00 91.94 322 GLU A N 1
ATOM 2605 C CA . GLU A 1 322 ? -18.640 -7.495 3.333 1.00 91.94 322 GLU A CA 1
ATOM 2606 C C . GLU A 1 322 ? -17.767 -6.533 4.157 1.00 91.94 322 GLU A C 1
ATOM 2608 O O . GLU A 1 322 ? -17.313 -5.517 3.625 1.00 91.94 322 GLU A O 1
ATOM 2613 N N . ARG A 1 323 ? -17.474 -6.844 5.431 1.00 92.31 323 ARG A N 1
ATOM 2614 C CA . ARG A 1 323 ? -16.543 -6.039 6.247 1.00 92.31 323 ARG A CA 1
ATOM 2615 C C . ARG A 1 323 ? -15.128 -6.107 5.697 1.00 92.31 323 ARG A C 1
ATOM 2617 O O . ARG A 1 323 ? -14.471 -5.074 5.579 1.00 92.31 323 ARG A O 1
ATOM 2624 N N . THR A 1 324 ? -14.669 -7.302 5.337 1.00 91.50 324 THR A N 1
ATOM 2625 C CA . THR A 1 324 ? -13.359 -7.519 4.722 1.00 91.50 324 THR A CA 1
ATOM 2626 C C . THR A 1 324 ? -13.264 -6.795 3.381 1.00 91.50 324 THR A C 1
ATOM 2628 O O . THR A 1 324 ? -12.256 -6.142 3.118 1.00 91.50 324 THR A O 1
ATOM 2631 N N . ALA A 1 325 ? -14.318 -6.828 2.559 1.00 92.94 325 ALA A N 1
ATOM 2632 C CA . ALA A 1 325 ? -14.371 -6.094 1.295 1.00 92.94 325 ALA A CA 1
ATOM 2633 C C . ALA A 1 325 ? -14.342 -4.570 1.499 1.00 92.94 325 ALA A C 1
ATOM 2635 O O . ALA A 1 325 ? -13.626 -3.865 0.782 1.00 92.94 325 ALA A O 1
ATOM 2636 N N . LEU A 1 326 ? -15.072 -4.054 2.493 1.00 94.19 326 LEU A N 1
ATOM 2637 C CA . LEU A 1 326 ? -15.047 -2.634 2.836 1.00 94.19 326 LEU A CA 1
ATOM 2638 C C . LEU A 1 326 ? -13.662 -2.206 3.331 1.00 94.19 326 LEU A C 1
ATOM 2640 O O . LEU A 1 326 ? -13.135 -1.200 2.858 1.00 94.19 326 LEU A O 1
ATOM 2644 N N . LEU A 1 327 ? -13.053 -2.977 4.237 1.00 93.94 327 LEU A N 1
ATOM 2645 C CA . LEU A 1 327 ? -11.703 -2.712 4.728 1.00 93.94 327 LEU A CA 1
ATOM 2646 C C . LEU A 1 327 ? -10.696 -2.711 3.573 1.00 93.94 327 LEU A C 1
ATOM 2648 O O . LEU A 1 327 ? -9.934 -1.758 3.437 1.00 93.94 327 LEU A O 1
ATOM 2652 N N . LEU A 1 328 ? -10.735 -3.726 2.704 1.00 94.06 328 LEU A N 1
ATOM 2653 C CA . LEU A 1 328 ? -9.886 -3.806 1.515 1.00 94.06 328 LEU A CA 1
ATOM 2654 C C . LEU A 1 328 ? -10.012 -2.545 0.652 1.00 94.06 328 LEU A C 1
ATOM 2656 O O . LEU A 1 328 ? -8.998 -1.951 0.295 1.00 94.06 328 LEU A O 1
ATOM 2660 N N . LYS A 1 329 ? -11.244 -2.103 0.368 1.00 92.94 329 LYS A N 1
ATOM 2661 C CA . LYS A 1 329 ? -11.507 -0.891 -0.418 1.00 92.94 329 LYS A CA 1
ATOM 2662 C C . LYS A 1 329 ? -10.927 0.361 0.243 1.00 92.94 329 LYS A C 1
ATOM 2664 O O . LYS A 1 329 ? -10.191 1.105 -0.401 1.00 92.94 329 LYS A O 1
ATOM 2669 N N . VAL A 1 330 ? -11.237 0.582 1.523 1.00 92.12 330 VAL A N 1
ATOM 2670 C CA . VAL A 1 330 ? -10.754 1.744 2.289 1.00 92.12 330 VAL A CA 1
ATOM 2671 C C . VAL A 1 330 ? -9.233 1.810 2.243 1.00 92.12 330 VAL A C 1
ATOM 2673 O O . VAL A 1 330 ? -8.668 2.871 1.987 1.00 92.12 330 VAL A O 1
ATOM 2676 N N . LEU A 1 331 ? -8.571 0.679 2.476 1.00 91.31 331 LEU A N 1
ATOM 2677 C CA . LEU A 1 331 ? -7.120 0.600 2.532 1.00 91.31 331 LEU A CA 1
ATOM 2678 C C . LEU A 1 331 ? -6.458 0.750 1.157 1.00 91.31 331 LEU A C 1
ATOM 2680 O O . LEU A 1 331 ? -5.441 1.436 1.059 1.00 91.31 331 LEU A O 1
ATOM 2684 N N . ALA A 1 332 ? -7.042 0.169 0.105 1.00 89.94 332 ALA A N 1
ATOM 2685 C CA . ALA A 1 332 ? -6.548 0.303 -1.265 1.00 89.94 332 ALA A CA 1
ATOM 2686 C C . ALA A 1 332 ? -6.599 1.764 -1.752 1.00 89.94 332 ALA A C 1
ATOM 2688 O O . ALA A 1 332 ? -5.666 2.265 -2.380 1.00 89.94 332 ALA A O 1
ATOM 2689 N N . GLU A 1 333 ? -7.661 2.489 -1.394 1.00 87.00 333 GLU A N 1
ATOM 2690 C CA . GLU A 1 333 ? -7.828 3.907 -1.733 1.00 87.00 333 GLU A CA 1
ATOM 2691 C C . GLU A 1 333 ? -7.004 4.844 -0.825 1.00 87.00 333 GLU A C 1
ATOM 2693 O O . GLU A 1 333 ? -6.765 6.001 -1.184 1.00 87.00 333 GLU A O 1
ATOM 2698 N N . ASN A 1 334 ? -6.547 4.357 0.339 1.00 84.94 334 ASN A N 1
ATOM 2699 C CA . ASN A 1 334 ? -5.893 5.154 1.380 1.00 84.94 334 ASN A CA 1
ATOM 2700 C C . ASN A 1 334 ? -4.644 4.487 1.967 1.00 84.94 334 ASN A C 1
ATOM 2702 O O . ASN A 1 334 ? -4.529 4.300 3.184 1.00 84.94 334 ASN A O 1
ATOM 2706 N N . GLY A 1 335 ? -3.660 4.194 1.113 1.00 79.62 335 GLY A N 1
ATOM 2707 C CA . GLY A 1 335 ? -2.399 3.566 1.523 1.00 79.62 335 GLY A CA 1
ATOM 2708 C C . GLY A 1 335 ? -1.657 4.282 2.668 1.00 79.62 335 GLY A C 1
ATOM 2709 O O . GLY A 1 335 ? -0.874 3.653 3.381 1.00 79.62 335 GLY A O 1
ATOM 2710 N N . GLN A 1 336 ? -1.919 5.571 2.922 1.00 76.12 336 GLN A N 1
ATOM 2711 C CA . GLN A 1 336 ? -1.354 6.306 4.063 1.00 76.12 336 GLN A CA 1
ATOM 2712 C C . GLN A 1 336 ? -1.710 5.706 5.428 1.00 76.12 336 GLN A C 1
ATOM 2714 O O . GLN A 1 336 ? -0.966 5.897 6.390 1.00 76.12 336 GLN A O 1
ATOM 2719 N N . LEU A 1 337 ? -2.791 4.924 5.520 1.00 83.81 337 LEU A N 1
ATOM 2720 C CA . LEU A 1 337 ? -3.170 4.195 6.736 1.00 83.81 337 LEU A CA 1
ATOM 2721 C C . LEU A 1 337 ? -2.118 3.152 7.163 1.00 83.81 337 LEU A C 1
ATOM 2723 O O . LEU A 1 337 ? -2.122 2.680 8.301 1.00 83.81 337 LEU A O 1
ATOM 2727 N N . PHE A 1 338 ? -1.166 2.834 6.286 1.00 76.50 338 PHE A N 1
ATOM 2728 C CA . PHE A 1 338 ? -0.056 1.925 6.555 1.00 76.50 338 PHE A CA 1
ATOM 2729 C C .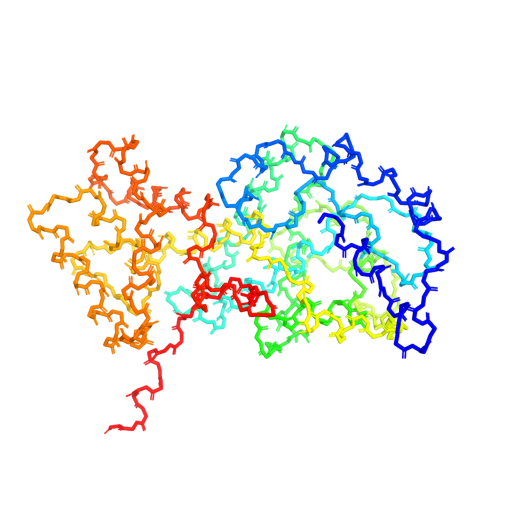 PHE A 1 338 ? 1.229 2.616 7.032 1.00 76.50 338 PHE A C 1
ATOM 2731 O O . PHE A 1 338 ? 2.220 1.932 7.309 1.00 76.50 338 PHE A O 1
ATOM 2738 N N . ALA A 1 339 ? 1.240 3.943 7.179 1.00 65.25 339 ALA A N 1
ATOM 2739 C CA . ALA A 1 339 ? 2.401 4.683 7.666 1.00 65.25 339 ALA A CA 1
ATOM 2740 C C . ALA A 1 339 ? 2.616 4.499 9.187 1.00 65.25 339 ALA A C 1
ATOM 2742 O O . ALA A 1 339 ? 1.681 4.549 9.986 1.00 65.25 339 ALA A O 1
ATOM 2743 N N . ARG A 1 340 ? 3.874 4.279 9.607 1.00 52.09 340 ARG A N 1
ATOM 2744 C CA . ARG A 1 340 ? 4.264 4.047 11.019 1.00 52.09 340 ARG A CA 1
ATOM 2745 C C . ARG A 1 340 ? 4.667 5.325 11.769 1.00 52.09 340 ARG A C 1
ATOM 2747 O O . ARG A 1 340 ? 4.501 5.374 12.977 1.00 52.09 340 ARG A O 1
ATOM 2754 N N . GLY A 1 341 ? 5.210 6.331 11.084 1.00 47.16 341 GLY A N 1
ATOM 2755 C CA . GLY A 1 341 ? 5.863 7.499 11.702 1.00 47.16 341 GLY A CA 1
ATOM 2756 C C . GLY A 1 341 ? 4.951 8.689 12.010 1.00 47.16 341 GLY A C 1
ATOM 2757 O O . GLY A 1 341 ? 5.443 9.803 12.169 1.00 47.16 341 GLY A O 1
ATOM 2758 N N . GLY A 1 342 ? 3.635 8.474 12.044 1.00 46.75 342 GLY A N 1
ATOM 2759 C CA . GLY A 1 342 ? 2.662 9.559 12.078 1.00 46.75 342 GLY A CA 1
ATOM 2760 C C . GLY A 1 342 ? 2.545 10.295 10.741 1.00 46.75 342 GLY A C 1
ATOM 2761 O O . GLY A 1 342 ? 3.240 10.014 9.769 1.00 46.75 342 GLY A O 1
ATOM 2762 N N . TRP A 1 343 ? 1.621 11.250 10.710 1.00 49.25 343 TRP A N 1
ATOM 2763 C CA . TRP A 1 343 ? 1.276 12.063 9.539 1.00 49.25 343 TRP A CA 1
ATOM 2764 C C . TRP A 1 343 ? 2.146 13.324 9.441 1.00 49.25 343 TRP A C 1
ATOM 2766 O O . TRP A 1 343 ? 1.847 14.249 8.688 1.00 49.25 343 TRP A O 1
ATOM 2776 N N . LYS A 1 344 ? 3.193 13.400 10.270 1.00 39.62 344 LYS A N 1
ATOM 2777 C CA . LYS A 1 344 ? 4.004 14.597 10.426 1.00 39.62 344 LYS A CA 1
ATOM 2778 C C . LYS A 1 344 ? 4.935 14.737 9.235 1.00 39.62 344 LYS A C 1
ATOM 2780 O O . LYS A 1 344 ? 5.842 13.931 9.032 1.00 39.62 344 LYS A O 1
ATOM 2785 N N . PHE A 1 345 ? 4.749 15.833 8.509 1.00 39.66 345 PHE A N 1
ATOM 2786 C CA . PHE A 1 345 ? 5.809 16.461 7.740 1.00 39.66 345 PHE A CA 1
ATOM 2787 C C . PHE A 1 345 ? 6.965 16.729 8.707 1.00 39.66 345 PHE A C 1
ATOM 2789 O O . PHE A 1 345 ? 6.902 17.646 9.525 1.00 39.66 345 PHE A O 1
ATOM 2796 N N . SER A 1 346 ? 8.012 15.906 8.685 1.00 36.56 346 SER A N 1
ATOM 2797 C CA . SER A 1 346 ? 9.247 16.330 9.333 1.00 36.56 346 SER A CA 1
ATOM 2798 C C . SER A 1 346 ? 9.772 17.563 8.581 1.00 36.56 346 SER A C 1
ATOM 2800 O O . SER A 1 346 ? 9.480 17.739 7.397 1.00 36.56 346 SER A O 1
ATOM 2802 N N . ALA A 1 347 ? 10.618 18.384 9.209 1.00 36.78 347 ALA A N 1
ATOM 2803 C CA . ALA A 1 347 ? 11.386 19.421 8.502 1.00 36.78 347 ALA A CA 1
ATOM 2804 C C . ALA A 1 347 ? 12.286 18.854 7.370 1.00 36.78 347 ALA A C 1
ATOM 2806 O O . ALA A 1 347 ? 12.954 19.609 6.671 1.00 36.78 347 ALA A O 1
ATOM 2807 N N . ARG A 1 348 ? 12.316 17.523 7.197 1.00 39.56 348 ARG A N 1
ATOM 2808 C CA . ARG A 1 348 ? 12.985 16.764 6.134 1.00 39.56 348 ARG A CA 1
ATOM 2809 C C . ARG A 1 348 ? 12.001 15.946 5.266 1.00 39.56 348 ARG A C 1
ATOM 2811 O O . ARG A 1 348 ? 12.424 14.997 4.618 1.00 39.56 348 ARG A O 1
ATOM 2818 N N . GLY A 1 349 ? 10.706 16.286 5.255 1.00 39.94 349 GLY A N 1
ATOM 2819 C CA . GLY A 1 349 ? 9.658 15.574 4.500 1.00 39.94 349 GLY A CA 1
ATOM 2820 C C . GLY A 1 349 ? 9.197 14.265 5.164 1.00 39.94 349 GLY A C 1
ATOM 2821 O O . GLY A 1 349 ? 9.743 13.881 6.207 1.00 39.94 349 GLY A O 1
ATOM 2822 N N . PRO A 1 350 ? 8.158 13.582 4.646 1.00 38.97 350 PRO A N 1
ATOM 2823 C CA . PRO A 1 350 ? 7.767 12.274 5.163 1.00 38.97 350 PRO A CA 1
ATOM 2824 C C . PRO A 1 350 ? 8.873 11.258 4.886 1.00 38.97 350 PRO A C 1
ATOM 2826 O O . PRO A 1 350 ? 9.485 11.240 3.820 1.00 38.97 350 PRO A O 1
ATOM 2829 N N . ALA A 1 351 ? 9.135 10.386 5.853 1.00 40.91 351 ALA A N 1
ATOM 2830 C CA . ALA A 1 351 ? 10.113 9.328 5.689 1.00 40.91 351 ALA A CA 1
ATOM 2831 C C . ALA A 1 351 ? 9.435 7.956 5.767 1.00 40.91 351 ALA A C 1
ATOM 2833 O O . ALA A 1 351 ? 8.782 7.655 6.765 1.00 40.91 351 ALA A O 1
ATOM 2834 N N . ARG A 1 352 ? 9.794 7.104 4.792 1.00 48.84 352 ARG A N 1
ATOM 2835 C CA . ARG A 1 352 ? 9.855 5.627 4.854 1.00 48.84 352 ARG A CA 1
ATOM 2836 C C . ARG A 1 352 ? 8.544 4.919 4.488 1.00 48.84 352 ARG A C 1
ATOM 2838 O O . ARG A 1 352 ? 7.541 5.066 5.175 1.00 48.84 352 ARG A O 1
ATOM 2845 N N . GLY A 1 353 ? 8.623 4.135 3.404 1.00 48.50 353 GLY A N 1
ATOM 2846 C CA . GLY A 1 353 ? 7.526 3.405 2.766 1.00 48.50 353 GLY A CA 1
ATOM 2847 C C . GLY A 1 353 ? 6.744 2.470 3.685 1.00 48.50 353 GLY A C 1
ATOM 2848 O O . GLY A 1 353 ? 7.090 2.288 4.855 1.00 48.50 353 GLY A O 1
ATOM 2849 N N . PHE A 1 354 ? 5.667 1.904 3.130 1.00 52.22 354 PHE A N 1
ATOM 2850 C CA . PHE A 1 354 ? 4.697 1.057 3.823 1.00 52.22 354 PHE A CA 1
ATOM 2851 C C . PHE A 1 354 ? 5.381 0.088 4.786 1.00 52.22 354 PHE A C 1
ATOM 2853 O O . PHE A 1 354 ? 5.976 -0.910 4.391 1.00 52.22 354 PHE A O 1
ATOM 2860 N N . LYS A 1 355 ? 5.306 0.392 6.082 1.00 50.81 355 LYS A N 1
ATOM 2861 C CA . LYS A 1 355 ? 5.750 -0.521 7.127 1.00 50.81 355 LYS A CA 1
ATOM 2862 C C . LYS A 1 355 ? 4.592 -0.736 8.068 1.00 50.81 355 LYS A C 1
ATOM 2864 O O . LYS A 1 355 ? 4.341 0.071 8.967 1.00 50.81 355 LYS A O 1
ATOM 2869 N N . PHE A 1 356 ? 3.938 -1.872 7.887 1.00 52.72 356 PHE A N 1
ATOM 2870 C CA . PHE A 1 356 ? 3.158 -2.467 8.948 1.00 52.72 356 PHE A CA 1
ATOM 2871 C C . PHE A 1 356 ? 4.169 -2.939 9.970 1.00 52.72 356 PHE A C 1
ATOM 2873 O O . PHE A 1 356 ? 4.905 -3.904 9.769 1.00 52.72 356 PHE A O 1
ATOM 2880 N N . ASP A 1 357 ? 4.299 -2.174 11.043 1.00 49.03 357 ASP A N 1
ATOM 2881 C CA . ASP A 1 357 ? 5.046 -2.687 12.160 1.00 49.03 357 ASP A CA 1
ATOM 2882 C C . ASP A 1 357 ? 4.205 -3.757 12.821 1.00 49.03 357 ASP A C 1
ATOM 2884 O O . ASP A 1 357 ? 3.177 -3.467 13.426 1.00 49.03 357 ASP A O 1
ATOM 2888 N N . LEU A 1 358 ? 4.672 -4.986 12.680 1.00 51.59 358 LEU A N 1
ATOM 2889 C CA . LEU A 1 358 ? 4.034 -6.187 13.184 1.00 51.59 358 LEU A CA 1
ATOM 2890 C C . LEU A 1 358 ? 4.968 -6.924 14.168 1.00 51.59 358 LEU A C 1
ATOM 2892 O O . LEU A 1 358 ? 4.562 -7.873 14.827 1.00 51.59 358 LEU A O 1
ATOM 2896 N N . SER A 1 359 ? 6.140 -6.339 14.458 1.00 45.22 359 SER A N 1
ATOM 2897 C CA . SER A 1 359 ? 7.189 -6.908 15.322 1.00 45.22 359 SER A CA 1
ATOM 2898 C C . SER A 1 359 ? 7.170 -6.558 16.824 1.00 45.22 359 SER A C 1
ATOM 2900 O O . SER A 1 359 ? 7.904 -7.183 17.585 1.00 45.22 359 SER A O 1
ATOM 2902 N N . VAL A 1 360 ? 6.353 -5.617 17.313 1.00 48.44 360 VAL A N 1
ATOM 2903 C CA . VAL A 1 360 ? 6.484 -5.100 18.701 1.00 48.44 360 VAL A CA 1
ATOM 2904 C C . VAL A 1 360 ? 5.988 -6.070 19.791 1.00 48.44 360 VAL A C 1
ATOM 2906 O O . VAL A 1 360 ? 6.221 -5.853 20.976 1.00 48.44 360 VAL A O 1
ATOM 2909 N N . ALA A 1 361 ? 5.425 -7.226 19.437 1.00 48.00 361 ALA A N 1
ATOM 2910 C CA . ALA A 1 361 ? 5.037 -8.227 20.434 1.00 48.00 361 ALA A CA 1
ATOM 2911 C C . ALA A 1 361 ? 6.194 -9.118 20.949 1.00 48.00 361 ALA A C 1
ATOM 2913 O O . ALA A 1 361 ? 5.989 -9.855 21.915 1.00 48.00 361 ALA A O 1
ATOM 2914 N N . LEU A 1 362 ? 7.399 -9.080 20.356 1.00 42.16 362 LEU A N 1
ATOM 2915 C CA . LEU A 1 362 ? 8.456 -10.057 20.682 1.00 42.16 362 LEU A CA 1
ATOM 2916 C C . LEU A 1 362 ? 9.534 -9.576 21.668 1.00 42.16 362 LEU A C 1
ATOM 2918 O O . LEU A 1 362 ? 10.174 -10.415 22.300 1.00 42.16 362 LEU A O 1
ATOM 2922 N N . GLU A 1 363 ? 9.711 -8.270 21.888 1.00 40.78 363 GLU A N 1
ATOM 2923 C CA . GLU A 1 363 ? 10.761 -7.789 22.809 1.00 40.78 363 GLU A CA 1
ATOM 2924 C C . GLU A 1 363 ? 10.313 -7.679 24.275 1.00 40.78 363 GLU A C 1
ATOM 2926 O O . GLU A 1 363 ? 11.143 -7.783 25.177 1.00 40.78 363 GLU A O 1
ATOM 2931 N N . LYS A 1 364 ? 9.004 -7.603 24.559 1.00 40.16 364 LYS A N 1
ATOM 2932 C CA . LYS A 1 364 ? 8.496 -7.553 25.947 1.00 40.16 364 LYS A CA 1
ATOM 2933 C C . LYS A 1 364 ? 8.398 -8.914 26.659 1.00 40.16 364 LYS A C 1
ATOM 2935 O O . LYS A 1 364 ? 8.000 -8.948 27.814 1.00 40.16 364 LYS A O 1
ATOM 2940 N N . ARG A 1 365 ? 8.796 -10.030 26.028 1.00 38.00 365 ARG A N 1
ATOM 2941 C CA . ARG A 1 365 ? 8.844 -11.371 26.664 1.00 38.00 365 ARG A CA 1
ATOM 2942 C C . ARG A 1 365 ? 10.251 -1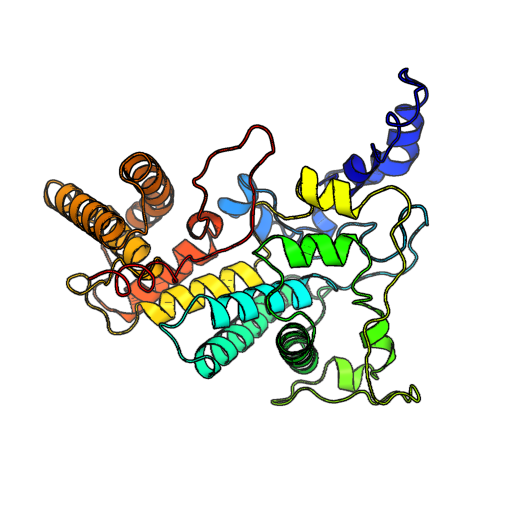1.887 26.982 1.00 38.00 365 ARG A C 1
ATOM 2944 O O . ARG A 1 365 ? 10.397 -13.048 27.344 1.00 38.00 365 ARG A O 1
ATOM 2951 N N . ARG A 1 366 ? 11.290 -11.054 26.851 1.00 39.12 366 ARG A N 1
ATOM 2952 C CA . ARG A 1 366 ? 12.667 -11.440 27.219 1.00 39.12 366 ARG A CA 1
ATOM 2953 C C . ARG A 1 366 ? 13.155 -10.908 28.569 1.00 39.12 366 ARG A C 1
ATOM 2955 O O . ARG A 1 366 ? 14.217 -11.340 28.990 1.00 39.12 366 ARG A O 1
ATOM 2962 N N . ASN A 1 367 ? 12.386 -10.052 29.251 1.00 39.53 367 ASN A N 1
ATOM 2963 C CA . ASN A 1 367 ? 12.757 -9.456 30.545 1.00 39.53 367 ASN A CA 1
ATOM 2964 C C . ASN A 1 367 ? 11.622 -9.508 31.597 1.00 39.53 367 ASN A C 1
ATOM 2966 O O . ASN A 1 367 ? 11.366 -8.529 32.294 1.00 39.53 367 ASN A O 1
ATOM 2970 N N . THR A 1 368 ? 10.963 -10.658 31.708 1.00 36.22 368 THR A N 1
ATOM 2971 C CA . THR A 1 368 ? 10.163 -11.129 32.861 1.00 36.22 368 THR A CA 1
ATOM 2972 C C . THR A 1 368 ? 10.284 -12.635 32.887 1.00 36.22 368 THR A C 1
ATOM 2974 O O . THR A 1 368 ? 10.334 -13.193 34.001 1.00 36.22 368 THR A O 1
#

pLDDT: mean 71.8, std 19.57, range [31.73, 96.75]

Radius of gyration: 22.08 Å; chains: 1; bounding box: 56×54×58 Å